Protein AF-A0A3R9P2W8-F1 (afdb_monomer_lite)

Secondary structure (DSSP, 8-state):
-HHHHHHTT-SS---GGG--GGG-TTS-HHHHHHHHTTHHHHTT--------TTSSHHHHHHHHHHHHHHTT--SSHHHHHHHGGGS--S--SSB-SSSSTTSBPPHHHHHHHHHHHHHHTT--TT--HHHHHHHHHHHHHHTT--HHHHHHHHT-SS-HHHHHHHHHHHHHHHHHHHHHHHHHHHH--

Radius of gyration: 21.52 Å; chains: 1; bounding box: 42×39×72 Å

Sequence (189 aa):
MEKRLKWATFPVYTTLDDFSLKKQPSLTQQQFNQLVDFAWLDQLYNFILLGPTGAGKITLAIGLGIKAIYEGYDVQNQVIKRLGEDYYDQNFIFAKMERQFGYPIVIKNVRDCMKRLLAIANLSDELTPHSLRHTHTSLLAEVSVSLEQIMDRLGHTDDQITKNVYLHVTEDIKKEASQKFSELMRSLD

Organism: NCBI:txid284579

Foldseek 3Di:
DVLLLVQVVLVDDAACVNQDVVLPVPADPVNLVVLLVCVCVVVVHDDDDDDAPPSCSSNSVNNSVVSCVVVVPAPCVVVCVVCPVQACPSNHNAADRPPNHPHHDDPVVVLVVVLVVCVVVVHDNVDGPVNVLLVVLLVCLLVVPDLVRNCVVVVHPDDPVSVVSSVVSVVVVVVVVVVVVVVVVVVVD

pLDDT: mean 77.35, std 9.0, range [51.06, 92.25]

InterPro domains:
  IPR002104 Integrase, catalytic domain [PF00589] (85-171)
  IPR002104 Integrase, catalytic domain [PS51898] (1-179)
  IPR002611 IstB-like ATP-binding domain [PF01695] (2-83)
  IPR011010 DNA breaking-rejoining enzyme, catalytic core [SSF56349] (80-177)
  IPR013762 Integrase-like, catalytic domain superfamily [G3DSA:1.10.443.10] (28-186)
  IPR027417 P-loop containing nucleoside triphosphate hydrolase [SSF52540] (10-90)

Structure (mmCIF, N/CA/C/O backbone):
data_AF-A0A3R9P2W8-F1
#
_entry.id   AF-A0A3R9P2W8-F1
#
loop_
_atom_site.group_PDB
_atom_site.id
_atom_site.type_symbol
_atom_site.label_atom_id
_atom_site.label_alt_id
_atom_site.label_comp_id
_atom_site.label_asym_id
_atom_site.label_entity_id
_atom_site.label_seq_id
_atom_site.pdbx_PDB_ins_code
_atom_site.Cartn_x
_atom_site.Cartn_y
_atom_site.Cartn_z
_atom_site.occupancy
_atom_site.B_iso_or_equiv
_atom_site.auth_seq_id
_atom_site.auth_comp_id
_atom_site.auth_asym_id
_atom_site.auth_atom_id
_atom_site.pdbx_PDB_model_num
ATOM 1 N N . MET A 1 1 ? -2.753 11.088 18.494 1.00 57.78 1 MET A N 1
ATOM 2 C CA . MET A 1 1 ? -1.775 11.416 17.436 1.00 57.78 1 MET A CA 1
ATOM 3 C C . MET A 1 1 ? -0.567 10.478 17.466 1.00 57.78 1 MET A C 1
ATOM 5 O O . MET A 1 1 ? -0.527 9.599 16.619 1.00 57.78 1 MET A O 1
ATOM 9 N N . GLU A 1 2 ? 0.326 10.537 18.465 1.00 51.06 2 GLU A N 1
ATOM 10 C CA . GLU A 1 2 ? 1.491 9.620 18.588 1.00 51.06 2 GLU A CA 1
ATOM 11 C C . GLU A 1 2 ? 1.133 8.123 18.512 1.00 51.06 2 GLU A C 1
ATOM 13 O O . GLU A 1 2 ? 1.830 7.340 17.871 1.00 51.06 2 GLU A O 1
ATOM 18 N N . LYS A 1 3 ? -0.001 7.716 19.099 1.00 52.44 3 LYS A N 1
ATOM 19 C CA . LYS A 1 3 ? -0.499 6.330 19.015 1.00 52.44 3 LYS A CA 1
ATOM 20 C C . LYS A 1 3 ? -0.877 5.900 17.586 1.00 52.44 3 LYS A C 1
ATOM 22 O O . LYS A 1 3 ? -0.576 4.775 17.206 1.00 52.44 3 LYS A O 1
ATOM 27 N N . ARG A 1 4 ? -1.470 6.798 16.783 1.00 55.09 4 ARG A N 1
ATOM 28 C CA . ARG A 1 4 ? -1.863 6.529 15.382 1.00 55.09 4 ARG A CA 1
ATOM 29 C C . ARG A 1 4 ? -0.636 6.358 14.483 1.00 55.09 4 ARG A C 1
ATOM 31 O O . ARG A 1 4 ? -0.616 5.472 13.643 1.00 55.09 4 ARG A O 1
ATOM 38 N N . LEU A 1 5 ? 0.416 7.143 14.726 1.00 59.00 5 LEU A N 1
ATOM 39 C CA . LEU A 1 5 ? 1.715 6.996 14.059 1.00 59.00 5 LEU A CA 1
ATOM 40 C C . LEU A 1 5 ? 2.418 5.683 14.422 1.00 59.00 5 LEU A C 1
ATOM 42 O O . LEU A 1 5 ? 2.910 4.984 13.541 1.00 59.00 5 LEU A O 1
ATOM 46 N N . LYS A 1 6 ? 2.426 5.313 15.709 1.00 51.94 6 LYS A N 1
ATOM 47 C CA . LYS A 1 6 ? 3.036 4.061 16.183 1.00 51.94 6 LYS A CA 1
ATOM 48 C C . LYS A 1 6 ? 2.372 2.816 15.578 1.00 51.94 6 LYS A C 1
ATOM 50 O O . LYS A 1 6 ? 3.064 1.858 15.247 1.00 51.94 6 LYS A O 1
ATOM 55 N N . TRP A 1 7 ? 1.048 2.818 15.426 1.00 51.06 7 TRP A N 1
ATOM 56 C CA . TRP A 1 7 ? 0.283 1.684 14.882 1.00 51.06 7 TRP A CA 1
ATOM 57 C C . TRP A 1 7 ? 0.126 1.697 13.371 1.00 51.06 7 TRP A C 1
ATOM 59 O O . TRP A 1 7 ? -0.229 0.674 12.789 1.00 51.06 7 TRP A O 1
ATOM 69 N N . ALA A 1 8 ? 0.473 2.811 12.729 1.00 55.69 8 ALA A N 1
ATOM 70 C CA . ALA A 1 8 ? 0.619 2.832 11.291 1.00 55.69 8 ALA A CA 1
ATOM 71 C C . ALA A 1 8 ? 1.726 1.900 10.792 1.00 55.69 8 ALA A C 1
ATOM 73 O O . ALA A 1 8 ? 1.722 1.501 9.629 1.00 55.69 8 ALA A O 1
ATOM 74 N N . THR A 1 9 ? 2.652 1.516 11.683 1.00 57.19 9 THR A N 1
ATOM 75 C CA . THR A 1 9 ? 3.768 0.608 11.385 1.00 57.19 9 THR A CA 1
ATOM 76 C C . THR A 1 9 ? 4.520 1.029 10.128 1.00 57.19 9 THR A C 1
ATOM 78 O O . THR A 1 9 ? 5.018 0.188 9.382 1.00 57.19 9 THR A O 1
ATOM 81 N N . PHE A 1 10 ? 4.577 2.343 9.872 1.00 69.06 10 PHE A N 1
ATOM 82 C CA . PHE A 1 10 ? 5.383 2.855 8.783 1.00 69.06 10 PHE A CA 1
ATOM 83 C C . PHE A 1 10 ? 6.810 2.351 9.000 1.00 69.06 10 PHE A C 1
ATOM 85 O O . PHE A 1 10 ? 7.321 2.449 10.119 1.00 69.06 10 PHE A O 1
ATOM 92 N N . PRO A 1 11 ? 7.449 1.790 7.963 1.00 63.03 11 PRO A N 1
ATOM 93 C CA . PRO A 1 11 ? 8.771 1.191 8.112 1.00 63.03 11 PRO A CA 1
ATOM 94 C C . PRO A 1 11 ? 9.808 2.222 8.576 1.00 63.03 11 PRO A C 1
ATOM 96 O O . PRO A 1 11 ? 10.784 1.863 9.226 1.00 63.03 11 PRO A O 1
ATOM 99 N N . VAL A 1 12 ? 9.573 3.503 8.266 1.00 73.50 12 VAL A N 1
ATOM 100 C CA . VAL A 1 12 ? 10.362 4.657 8.701 1.00 73.50 12 VAL A CA 1
ATOM 101 C C . VAL A 1 12 ? 9.413 5.837 8.928 1.00 73.50 12 VAL A C 1
ATOM 103 O O . VAL A 1 12 ? 8.412 5.965 8.224 1.00 73.50 12 VAL A O 1
ATOM 106 N N . TYR A 1 13 ? 9.722 6.710 9.888 1.00 81.69 13 TYR A N 1
ATOM 107 C CA . TYR A 1 13 ? 9.036 7.996 10.026 1.00 81.69 13 TYR A CA 1
ATOM 108 C C . TYR A 1 13 ? 9.620 8.998 9.025 1.00 81.69 13 TYR A C 1
ATOM 110 O O . TYR A 1 13 ? 10.790 9.356 9.135 1.00 81.69 13 TYR A O 1
ATOM 118 N N . THR A 1 14 ? 8.823 9.427 8.046 1.00 84.06 14 THR A N 1
ATOM 119 C CA . THR A 1 14 ? 9.233 10.430 7.055 1.00 84.06 14 THR A CA 1
ATOM 120 C C . THR A 1 14 ? 8.039 11.258 6.597 1.00 84.06 14 THR A C 1
ATOM 122 O O . THR A 1 14 ? 6.972 10.711 6.315 1.00 84.06 14 THR A O 1
ATOM 125 N N . THR A 1 15 ? 8.185 12.580 6.582 1.00 90.44 15 THR A N 1
ATOM 126 C CA . THR A 1 15 ? 7.109 13.512 6.225 1.00 90.44 15 THR A CA 1
ATOM 127 C C . THR A 1 15 ? 7.209 13.922 4.757 1.00 90.44 15 THR A C 1
ATOM 129 O O . THR A 1 15 ? 8.137 13.556 4.036 1.00 90.44 15 THR A O 1
ATOM 132 N N . LEU A 1 16 ? 6.230 14.694 4.283 1.00 89.25 16 LEU A N 1
ATOM 133 C CA . LEU A 1 16 ? 6.270 15.256 2.932 1.00 89.25 16 LEU A CA 1
ATOM 134 C C . LEU A 1 16 ? 7.406 16.273 2.745 1.00 89.25 16 LEU A C 1
ATOM 136 O O . LEU A 1 16 ? 7.822 16.485 1.610 1.00 89.25 16 LEU A O 1
ATOM 140 N N . ASP A 1 17 ? 7.940 16.842 3.828 1.00 87.88 17 ASP A N 1
ATOM 141 C CA . ASP A 1 17 ? 9.090 17.757 3.782 1.00 87.88 17 ASP A CA 1
ATOM 142 C C . ASP A 1 17 ? 10.388 17.026 3.404 1.00 87.88 17 ASP A C 1
ATOM 144 O O . ASP A 1 17 ? 11.277 17.600 2.775 1.00 87.88 17 ASP A O 1
ATOM 148 N N . ASP A 1 18 ? 10.475 15.731 3.723 1.00 84.81 18 ASP A N 1
ATOM 149 C CA . ASP A 1 18 ? 11.599 14.872 3.340 1.00 84.81 18 ASP A CA 1
ATOM 150 C C . ASP A 1 18 ? 11.541 14.463 1.855 1.00 84.81 18 ASP A C 1
ATOM 152 O O . ASP A 1 18 ? 12.509 13.933 1.291 1.00 84.81 18 ASP A O 1
ATOM 156 N N . PHE A 1 19 ? 10.398 14.680 1.194 1.00 86.81 19 PHE A N 1
ATOM 157 C CA . PHE A 1 19 ? 10.211 14.331 -0.205 1.00 86.81 19 PHE A CA 1
ATOM 158 C C . PHE A 1 19 ? 10.748 15.430 -1.129 1.00 86.81 19 PHE A C 1
ATOM 160 O O . PHE A 1 19 ? 10.268 16.560 -1.166 1.00 86.81 19 PHE A O 1
ATOM 167 N N . SER A 1 20 ? 11.728 15.075 -1.961 1.00 84.25 20 SER A N 1
ATOM 168 C CA . SER A 1 20 ? 12.286 15.999 -2.948 1.00 84.25 20 SER A CA 1
ATOM 169 C C . SER A 1 20 ? 11.642 15.803 -4.318 1.00 84.25 20 SER A C 1
ATOM 171 O O . SER A 1 20 ? 11.974 14.856 -5.031 1.00 84.25 20 SER A O 1
ATOM 173 N N . LEU A 1 21 ? 10.806 16.758 -4.738 1.00 83.12 21 LEU A N 1
ATOM 174 C CA . LEU A 1 21 ? 10.219 16.789 -6.088 1.00 83.12 21 LEU A CA 1
ATOM 175 C C . LEU A 1 21 ? 11.272 16.772 -7.204 1.00 83.12 21 LEU A C 1
ATOM 177 O O . LEU A 1 21 ? 11.058 16.175 -8.253 1.00 83.12 21 LEU A O 1
ATOM 181 N N . LYS A 1 22 ? 12.462 17.334 -6.957 1.00 81.50 22 LYS A N 1
ATOM 182 C CA . LYS A 1 22 ? 13.584 17.300 -7.912 1.00 81.50 22 LYS A CA 1
ATOM 183 C C . LYS A 1 22 ? 14.050 15.875 -8.239 1.00 81.50 22 LYS A C 1
ATOM 185 O O . LYS A 1 22 ? 14.617 15.660 -9.304 1.00 81.50 22 LYS A O 1
ATOM 190 N N . LYS A 1 23 ? 13.825 14.909 -7.337 1.00 78.00 23 LYS A N 1
ATOM 191 C CA . LYS A 1 23 ? 14.169 13.489 -7.535 1.00 78.00 23 LYS A CA 1
ATOM 192 C C . LYS A 1 23 ? 13.095 12.711 -8.305 1.00 78.00 23 LYS A C 1
ATOM 194 O O . LYS A 1 23 ? 13.340 11.557 -8.650 1.00 78.00 23 LYS A O 1
ATOM 199 N N . GLN A 1 24 ? 11.934 13.314 -8.570 1.00 77.00 24 GLN A N 1
ATOM 200 C CA . GLN A 1 24 ? 10.837 12.698 -9.311 1.00 77.00 24 GLN A CA 1
ATOM 201 C C . GLN A 1 24 ? 10.368 13.624 -10.448 1.00 77.00 24 GLN A C 1
ATOM 203 O O . GLN A 1 24 ? 9.381 14.343 -10.296 1.00 77.00 24 GLN A O 1
ATOM 208 N N . PRO A 1 25 ? 11.050 13.613 -11.608 1.00 73.19 25 PRO A N 1
ATOM 209 C CA . PRO A 1 25 ? 10.732 14.513 -12.718 1.00 73.19 25 PRO A CA 1
ATOM 210 C C . PRO A 1 25 ? 9.354 14.249 -13.344 1.00 73.19 25 PRO A C 1
ATOM 212 O O . PRO A 1 25 ? 8.832 15.110 -14.045 1.00 73.19 25 PRO A O 1
ATOM 215 N N . SER A 1 26 ? 8.746 13.085 -13.090 1.00 77.62 26 SER A N 1
ATOM 216 C CA . SER A 1 26 ? 7.409 12.749 -13.590 1.00 77.62 26 SER A CA 1
ATOM 217 C C . SER A 1 26 ? 6.261 13.322 -12.750 1.00 77.62 26 SER A C 1
ATOM 219 O O . SER A 1 26 ? 5.107 13.104 -13.107 1.00 77.62 26 SER A O 1
ATOM 221 N N . LEU A 1 27 ? 6.548 13.990 -11.624 1.00 82.94 27 LEU A N 1
ATOM 222 C CA . LEU A 1 27 ? 5.542 14.577 -10.738 1.00 82.94 27 LEU A CA 1
ATOM 223 C C . LEU A 1 27 ? 5.689 16.100 -10.730 1.00 82.94 27 LEU A C 1
ATOM 225 O O . LEU A 1 27 ? 6.682 16.636 -10.241 1.00 82.94 27 LEU A O 1
ATOM 229 N N . THR A 1 28 ? 4.696 16.811 -11.264 1.00 86.88 28 THR A N 1
ATOM 230 C CA . THR A 1 28 ? 4.707 18.280 -11.247 1.00 86.88 28 THR A CA 1
ATOM 231 C C . THR A 1 28 ? 4.368 18.820 -9.856 1.00 86.88 28 THR A C 1
ATOM 233 O O . THR A 1 28 ? 3.697 18.156 -9.064 1.00 86.88 28 THR A O 1
ATOM 236 N N . GLN A 1 29 ? 4.765 20.063 -9.558 1.00 87.25 29 GLN A N 1
ATOM 237 C CA . GLN A 1 29 ? 4.381 20.735 -8.306 1.00 87.25 29 GLN A CA 1
ATOM 238 C C . GLN A 1 29 ? 2.854 20.802 -8.138 1.00 87.25 29 GLN A C 1
ATOM 240 O O . GLN A 1 29 ? 2.344 20.652 -7.033 1.00 87.25 29 GLN A O 1
ATOM 245 N N . GLN A 1 30 ? 2.118 20.997 -9.236 1.00 86.50 30 GLN A N 1
ATOM 246 C CA . GLN A 1 30 ? 0.658 21.054 -9.212 1.00 86.50 30 GLN A CA 1
ATOM 247 C C . GLN A 1 30 ? 0.044 19.698 -8.840 1.00 86.50 30 GLN A C 1
ATOM 249 O O . GLN A 1 30 ? -0.825 19.642 -7.975 1.00 86.50 30 GLN A O 1
ATOM 254 N N . GLN A 1 31 ? 0.522 18.609 -9.450 1.00 85.50 31 GLN A N 1
ATOM 255 C CA . GLN A 1 31 ? 0.084 17.251 -9.109 1.00 85.50 31 GLN A CA 1
ATOM 256 C C . GLN A 1 31 ? 0.449 16.889 -7.668 1.00 85.50 31 GLN A C 1
ATOM 258 O O . GLN A 1 31 ? -0.342 16.264 -6.970 1.00 85.50 31 GLN A O 1
ATOM 263 N N . PHE A 1 32 ? 1.627 17.307 -7.200 1.00 89.00 32 PHE A N 1
ATOM 264 C CA . PHE A 1 32 ? 2.023 17.120 -5.809 1.00 89.00 32 PHE A CA 1
ATOM 265 C C . PHE A 1 32 ? 1.076 17.840 -4.850 1.00 89.00 32 PHE A C 1
ATOM 267 O O . PHE A 1 32 ? 0.565 17.209 -3.934 1.00 89.00 32 PHE A O 1
ATOM 274 N N . ASN A 1 33 ? 0.769 19.116 -5.092 1.00 89.19 33 ASN A N 1
ATOM 275 C CA . ASN A 1 33 ? -0.167 19.862 -4.250 1.00 89.19 33 ASN A CA 1
ATOM 276 C C . ASN A 1 33 ? -1.554 19.196 -4.231 1.00 89.19 33 ASN A C 1
ATOM 278 O O . ASN A 1 33 ? -2.111 19.002 -3.161 1.00 89.19 33 ASN A O 1
ATOM 282 N N . GLN A 1 34 ? -2.058 18.721 -5.377 1.00 85.44 34 GLN A N 1
ATOM 283 C CA . GLN A 1 34 ? -3.321 17.969 -5.436 1.00 85.44 34 GLN A CA 1
ATOM 284 C C . GLN A 1 34 ? -3.304 16.670 -4.613 1.00 85.44 34 GLN A C 1
ATOM 286 O O . GLN A 1 34 ? -4.321 16.298 -4.027 1.00 85.44 34 GLN A O 1
ATOM 291 N N . LEU A 1 35 ? -2.167 15.966 -4.564 1.00 87.06 35 LEU A N 1
ATOM 292 C CA . LEU A 1 35 ? -2.007 14.784 -3.711 1.00 87.06 35 LEU A CA 1
ATOM 293 C C . LEU A 1 35 ? -2.028 15.163 -2.231 1.00 87.06 35 LEU A C 1
ATOM 295 O O . LEU A 1 35 ? -2.656 14.469 -1.430 1.00 87.06 35 LEU A O 1
ATOM 299 N N . VAL A 1 36 ? -1.342 16.253 -1.887 1.00 89.69 36 VAL A N 1
ATOM 300 C CA . VAL A 1 36 ? -1.243 16.775 -0.525 1.00 89.69 36 VAL A CA 1
ATOM 301 C C . VAL A 1 36 ? -2.596 17.286 -0.040 1.00 89.69 36 VAL A C 1
ATOM 303 O O . VAL A 1 36 ? -2.934 17.031 1.107 1.00 89.69 36 VAL A O 1
ATOM 306 N N . ASP A 1 37 ? -3.397 17.915 -0.893 1.00 89.00 37 ASP A N 1
ATOM 307 C CA . ASP A 1 37 ? -4.711 18.468 -0.540 1.00 89.00 37 ASP A CA 1
ATOM 308 C C . ASP A 1 37 ? -5.803 17.401 -0.361 1.00 89.00 37 ASP A C 1
ATOM 310 O O . ASP A 1 37 ? -6.935 17.737 -0.032 1.00 89.00 37 ASP A O 1
ATOM 314 N N . PHE A 1 38 ? -5.490 16.118 -0.580 1.00 85.81 38 PHE A N 1
ATOM 315 C CA . PHE A 1 38 ? -6.409 14.987 -0.399 1.00 85.81 38 PHE A CA 1
ATOM 316 C C . PHE A 1 38 ? -7.712 15.039 -1.212 1.00 85.81 38 PHE A C 1
ATOM 318 O O . PHE A 1 38 ? -8.601 14.222 -0.988 1.00 85.81 38 PHE A O 1
ATOM 325 N N . ALA A 1 39 ? -7.794 15.878 -2.249 1.00 81.62 39 ALA A N 1
ATOM 326 C CA . ALA A 1 39 ? -8.950 15.924 -3.151 1.00 81.62 39 ALA A CA 1
ATOM 327 C C . ALA A 1 39 ? -9.291 14.545 -3.756 1.00 81.62 39 ALA A C 1
ATOM 329 O O . ALA A 1 39 ? -10.446 14.243 -4.038 1.00 81.62 39 ALA A O 1
ATOM 330 N N . TRP A 1 40 ? -8.287 13.682 -3.928 1.00 81.25 40 TRP A N 1
ATOM 331 C CA . TRP A 1 40 ? -8.458 12.300 -4.376 1.00 81.25 40 TRP A CA 1
ATOM 332 C C . TRP A 1 40 ? -9.139 11.395 -3.334 1.00 81.25 40 TRP A C 1
ATOM 334 O O . TRP A 1 40 ? -9.863 10.485 -3.731 1.00 81.25 40 TRP A O 1
ATOM 344 N N . LEU A 1 41 ? -8.951 11.641 -2.028 1.00 74.94 41 LEU A N 1
ATOM 345 C CA . LEU A 1 41 ? -9.695 10.958 -0.962 1.00 74.94 41 LEU A CA 1
ATOM 346 C C . LEU A 1 41 ? -11.155 11.404 -0.974 1.00 74.94 41 LEU A C 1
ATOM 348 O O . LEU A 1 41 ? -12.045 10.557 -0.946 1.00 74.94 41 LEU A O 1
ATOM 352 N N . ASP A 1 42 ? -11.394 12.711 -1.089 1.00 72.31 42 ASP A N 1
ATOM 353 C CA . ASP A 1 42 ? -12.747 13.277 -1.111 1.00 72.31 42 ASP A CA 1
ATOM 354 C C . ASP A 1 42 ? -13.549 12.822 -2.336 1.00 72.31 42 ASP A C 1
ATOM 356 O O . ASP A 1 42 ? -14.757 12.600 -2.262 1.00 72.31 42 ASP A O 1
ATOM 360 N N . GLN A 1 43 ? -12.870 12.653 -3.472 1.00 72.56 43 GLN A N 1
ATOM 361 C CA . GLN A 1 43 ? -13.477 12.232 -4.734 1.00 72.56 43 GLN A CA 1
ATOM 362 C C . GLN A 1 43 ? -13.406 10.712 -4.974 1.00 72.56 43 GLN A C 1
ATOM 364 O O . GLN A 1 43 ? -13.828 10.244 -6.030 1.00 72.56 43 GLN A O 1
ATOM 369 N N . LEU A 1 44 ? -12.916 9.936 -3.996 1.00 70.81 44 LEU A N 1
ATOM 370 C CA . LEU A 1 44 ? -12.851 8.467 -4.024 1.00 70.81 44 LEU A CA 1
ATOM 371 C C . LEU A 1 44 ? -12.062 7.888 -5.213 1.00 70.81 44 LEU A C 1
ATOM 373 O O . LEU A 1 44 ? -12.386 6.816 -5.733 1.00 70.81 44 LEU A O 1
ATOM 377 N N . TYR A 1 45 ? -10.999 8.574 -5.631 1.00 72.31 45 TYR A N 1
ATOM 378 C CA . TYR A 1 45 ? -10.092 8.082 -6.662 1.00 72.31 45 TYR A CA 1
ATOM 379 C C . TYR A 1 45 ? -8.917 7.322 -6.048 1.00 72.31 45 TYR A C 1
ATOM 381 O O . TYR A 1 45 ? -8.268 7.779 -5.109 1.00 72.31 45 TYR A O 1
ATOM 389 N N . ASN A 1 46 ? -8.586 6.177 -6.642 1.00 71.81 46 ASN A N 1
ATOM 390 C CA . ASN A 1 46 ? -7.357 5.457 -6.330 1.00 71.81 46 ASN A CA 1
ATOM 391 C C . ASN A 1 46 ? -6.228 5.963 -7.231 1.00 71.81 46 ASN A C 1
ATOM 393 O O . ASN A 1 46 ? -6.431 6.159 -8.429 1.00 71.81 46 ASN A O 1
ATOM 397 N N . PHE A 1 47 ? -5.022 6.102 -6.686 1.00 69.69 47 PHE A N 1
ATOM 398 C CA . PHE A 1 47 ? -3.827 6.384 -7.477 1.00 69.69 47 PHE A CA 1
ATOM 399 C C . PHE A 1 47 ? -2.730 5.360 -7.201 1.00 69.69 47 PHE A C 1
ATOM 401 O O . PHE A 1 47 ? -2.660 4.741 -6.139 1.00 69.69 47 PHE A O 1
ATOM 408 N N . ILE A 1 48 ? -1.852 5.197 -8.187 1.00 74.94 48 ILE A N 1
ATOM 409 C CA . ILE A 1 48 ? -0.692 4.311 -8.124 1.00 74.94 48 ILE A CA 1
ATOM 410 C C . ILE A 1 48 ? 0.558 5.180 -8.237 1.00 74.94 48 ILE A C 1
ATOM 412 O O . ILE A 1 48 ? 0.708 5.949 -9.185 1.00 74.94 48 ILE A O 1
ATOM 416 N N . LEU A 1 49 ? 1.477 5.051 -7.278 1.00 73.56 49 LEU A N 1
ATOM 417 C CA . LEU A 1 49 ? 2.767 5.738 -7.327 1.00 73.56 49 LEU A CA 1
ATOM 418 C C . LEU A 1 49 ? 3.761 4.937 -8.177 1.00 73.56 49 LEU A C 1
ATOM 420 O O . LEU A 1 49 ? 4.253 3.886 -7.758 1.00 73.56 49 LEU A O 1
ATOM 424 N N . LEU A 1 50 ? 4.090 5.456 -9.360 1.00 71.94 50 LEU A N 1
ATOM 425 C CA . LEU A 1 50 ? 5.045 4.860 -10.302 1.00 71.94 50 LEU A CA 1
ATOM 426 C C . LEU A 1 50 ? 6.350 5.669 -10.369 1.00 71.94 50 LEU A C 1
ATOM 428 O O . LEU A 1 50 ? 6.374 6.870 -10.109 1.00 71.94 50 LEU A O 1
ATOM 432 N N . GLY A 1 51 ? 7.468 4.998 -10.666 1.00 69.88 51 GLY A N 1
ATOM 433 C CA . GLY A 1 51 ? 8.788 5.634 -10.770 1.00 69.88 51 GLY A CA 1
ATOM 434 C C . GLY A 1 51 ? 9.971 4.728 -10.394 1.00 69.88 51 GLY A C 1
ATOM 435 O O . GLY A 1 51 ? 9.769 3.661 -9.784 1.00 69.88 51 GLY A O 1
ATOM 436 N N . PRO A 1 52 ? 11.211 5.151 -10.702 1.00 63.31 52 PRO A N 1
ATOM 437 C CA . PRO A 1 52 ? 12.430 4.379 -10.446 1.00 63.31 52 PRO A CA 1
ATOM 438 C C . PRO A 1 52 ? 12.700 4.186 -8.944 1.00 63.31 52 PRO A C 1
ATOM 440 O O . PRO A 1 52 ? 12.171 4.916 -8.097 1.00 63.31 52 PRO A O 1
ATOM 443 N N . THR A 1 53 ? 13.451 3.145 -8.576 1.00 67.44 53 THR A N 1
ATOM 444 C CA . THR A 1 53 ? 13.872 2.906 -7.179 1.00 67.44 53 THR A CA 1
ATOM 445 C C . THR A 1 53 ? 14.683 4.107 -6.674 1.00 67.44 53 THR A C 1
ATOM 447 O O . THR A 1 53 ? 15.391 4.744 -7.445 1.00 67.44 53 THR A O 1
ATOM 450 N N . GLY A 1 54 ? 14.495 4.507 -5.413 1.00 70.06 54 GLY A N 1
ATOM 451 C CA . GLY A 1 54 ? 15.124 5.718 -4.861 1.00 70.06 54 GLY A CA 1
ATOM 452 C C . GLY A 1 54 ? 14.445 7.056 -5.207 1.00 70.06 54 GLY A C 1
ATOM 453 O O . GLY A 1 54 ? 14.755 8.059 -4.571 1.00 70.06 54 GLY A O 1
ATOM 454 N N . ALA A 1 55 ? 13.447 7.092 -6.103 1.00 78.31 55 ALA A N 1
ATOM 455 C CA . ALA A 1 55 ? 12.692 8.316 -6.441 1.00 78.31 55 ALA A CA 1
ATOM 456 C C . ALA A 1 55 ? 11.732 8.815 -5.334 1.00 78.31 55 ALA A C 1
ATOM 458 O O . ALA A 1 55 ? 10.872 9.651 -5.582 1.00 78.31 55 ALA A O 1
ATOM 459 N N . GLY A 1 56 ? 11.816 8.261 -4.120 1.00 81.38 56 GLY A N 1
ATOM 460 C CA . GLY A 1 56 ? 11.021 8.718 -2.977 1.00 81.38 56 GLY A CA 1
ATOM 461 C C . GLY A 1 56 ? 9.554 8.274 -2.963 1.00 81.38 56 GLY A C 1
ATOM 462 O O . GLY A 1 56 ? 8.769 8.851 -2.231 1.00 81.38 56 GLY A O 1
ATOM 463 N N . LYS A 1 57 ? 9.143 7.248 -3.721 1.00 84.94 57 LYS A N 1
ATOM 464 C CA . LYS A 1 57 ? 7.739 6.769 -3.718 1.00 84.94 57 LYS A CA 1
ATOM 465 C C . LYS A 1 57 ? 7.257 6.296 -2.346 1.00 84.94 57 LYS A C 1
ATOM 467 O O . LYS A 1 57 ? 6.137 6.595 -1.956 1.00 84.94 57 LYS A O 1
ATOM 472 N N . ILE A 1 58 ? 8.103 5.546 -1.635 1.00 80.31 58 ILE A N 1
ATOM 473 C CA . ILE A 1 58 ? 7.808 5.078 -0.275 1.00 80.31 58 ILE A CA 1
ATOM 474 C C . ILE A 1 58 ? 7.714 6.288 0.657 1.00 80.31 58 ILE A C 1
ATOM 476 O O . ILE A 1 58 ? 6.733 6.417 1.374 1.00 80.31 58 ILE A O 1
ATOM 480 N N . THR A 1 59 ? 8.675 7.212 0.568 1.00 85.69 59 THR A N 1
ATOM 481 C CA . THR A 1 59 ? 8.667 8.492 1.290 1.00 85.69 59 THR A CA 1
ATOM 482 C C . THR A 1 59 ? 7.382 9.280 1.051 1.00 85.69 59 THR A C 1
ATOM 484 O O . THR A 1 59 ? 6.746 9.706 2.003 1.00 85.69 59 THR A O 1
ATOM 487 N N . LEU A 1 60 ? 6.950 9.407 -0.205 1.00 86.56 60 LEU A N 1
ATOM 488 C CA . LEU A 1 60 ? 5.721 10.095 -0.584 1.00 86.56 60 LEU A CA 1
ATOM 489 C C . LEU A 1 60 ? 4.481 9.390 -0.020 1.00 86.56 60 LEU A C 1
ATOM 491 O O . LEU A 1 60 ? 3.623 10.046 0.557 1.00 86.56 60 LEU A O 1
ATOM 495 N N . ALA A 1 61 ? 4.393 8.062 -0.140 1.00 85.69 61 ALA A N 1
ATOM 496 C CA . ALA A 1 61 ? 3.273 7.285 0.393 1.00 85.69 61 ALA A CA 1
ATOM 497 C C . ALA A 1 61 ? 3.168 7.393 1.922 1.00 85.69 61 ALA A C 1
ATOM 499 O O . ALA A 1 61 ? 2.082 7.616 2.455 1.00 85.69 61 ALA A O 1
ATOM 500 N N . ILE A 1 62 ? 4.300 7.261 2.620 1.00 82.88 62 ILE A N 1
ATOM 501 C CA . ILE A 1 62 ? 4.372 7.404 4.075 1.00 82.88 62 ILE A CA 1
ATOM 502 C C . ILE A 1 62 ? 4.030 8.841 4.470 1.00 82.88 62 ILE A C 1
ATOM 504 O O . ILE A 1 62 ? 3.170 9.033 5.319 1.00 82.88 62 ILE A O 1
ATOM 508 N N . GLY A 1 63 ? 4.621 9.842 3.817 1.00 88.69 63 GLY A N 1
ATOM 509 C CA . GLY A 1 63 ? 4.365 11.255 4.088 1.00 88.69 63 GLY A CA 1
ATOM 510 C C . GLY A 1 63 ? 2.896 11.637 3.898 1.00 88.69 63 GLY A C 1
ATOM 511 O O . GLY A 1 63 ? 2.330 12.312 4.756 1.00 88.69 63 GLY A O 1
ATOM 512 N N . LEU A 1 64 ? 2.251 11.151 2.830 1.00 88.81 64 LEU A N 1
ATOM 513 C CA . LEU A 1 64 ? 0.812 11.325 2.604 1.00 88.81 64 LEU A CA 1
ATOM 514 C C . LEU A 1 64 ? -0.012 10.643 3.703 1.00 88.81 64 LEU A C 1
ATOM 516 O O . LEU A 1 64 ? -0.923 11.261 4.244 1.00 88.81 64 LEU A O 1
ATOM 520 N N . GLY A 1 65 ? 0.322 9.404 4.075 1.00 85.31 65 GLY A N 1
ATOM 521 C CA . GLY A 1 65 ? -0.365 8.683 5.150 1.00 85.31 65 GLY A CA 1
ATOM 522 C C . GLY A 1 65 ? -0.207 9.356 6.516 1.00 85.31 65 GLY A C 1
ATOM 523 O O . GLY A 1 65 ? -1.168 9.466 7.274 1.00 85.31 65 GLY A O 1
ATOM 524 N N . ILE A 1 66 ? 0.987 9.868 6.815 1.00 85.88 66 ILE A N 1
ATOM 525 C CA . ILE A 1 66 ? 1.265 10.645 8.020 1.00 85.88 66 ILE A CA 1
ATOM 526 C C . ILE A 1 66 ? 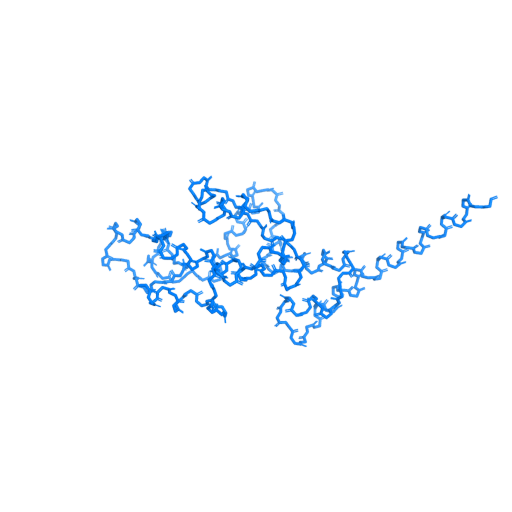0.447 11.937 8.006 1.00 85.88 66 ILE A C 1
ATOM 528 O O . ILE A 1 66 ? -0.295 12.179 8.957 1.00 85.88 66 ILE A O 1
ATOM 532 N N . LYS A 1 67 ? 0.507 12.738 6.933 1.00 88.38 67 LYS A N 1
ATOM 533 C CA . LYS A 1 67 ? -0.284 13.974 6.823 1.00 88.38 67 LYS A CA 1
ATOM 534 C C . LYS A 1 67 ? -1.784 13.695 6.950 1.00 88.38 67 LYS A C 1
ATOM 536 O O . LYS A 1 67 ? -2.461 14.426 7.662 1.00 88.38 67 LYS A O 1
ATOM 541 N N . ALA A 1 68 ? -2.285 12.612 6.357 1.00 84.50 68 ALA A N 1
ATOM 542 C CA . ALA A 1 68 ? -3.687 12.214 6.463 1.00 84.50 68 ALA A CA 1
ATOM 543 C C . ALA A 1 68 ? -4.082 11.961 7.930 1.00 84.50 68 ALA A C 1
ATOM 545 O O . ALA A 1 68 ? -5.090 12.484 8.404 1.00 84.50 68 ALA A O 1
ATOM 546 N N . ILE A 1 69 ? -3.235 11.250 8.687 1.00 78.69 69 ILE A N 1
ATOM 547 C CA . ILE A 1 69 ? -3.415 11.052 10.135 1.00 78.69 69 ILE A CA 1
ATOM 548 C C . ILE A 1 69 ? -3.412 12.394 10.887 1.00 78.69 69 ILE A C 1
ATOM 550 O O . ILE A 1 69 ? -4.198 12.561 11.826 1.00 78.69 69 ILE A O 1
ATOM 554 N N . TYR A 1 70 ? -2.536 13.331 10.503 1.00 81.75 70 TYR A N 1
ATOM 555 C CA . TYR A 1 70 ? -2.455 14.666 11.106 1.00 81.75 70 TYR A CA 1
ATOM 556 C C . TYR A 1 70 ? -3.692 15.526 10.825 1.00 81.75 70 TYR A C 1
ATOM 558 O O . TYR A 1 70 ? -4.167 16.204 11.733 1.00 81.75 70 TYR A O 1
ATOM 566 N N . GLU A 1 71 ? -4.255 15.444 9.621 1.00 80.12 71 GLU A N 1
ATOM 567 C CA . GLU A 1 71 ? -5.471 16.168 9.223 1.00 80.12 71 GLU A CA 1
ATOM 568 C C . GLU A 1 71 ? -6.766 15.481 9.670 1.00 80.12 71 GLU A C 1
ATOM 570 O O . GLU A 1 71 ? -7.865 15.968 9.418 1.00 80.12 71 GLU A O 1
ATOM 575 N N . GLY A 1 72 ? -6.652 14.370 10.400 1.00 71.94 72 GLY A N 1
ATOM 576 C CA . GLY A 1 72 ? -7.800 13.681 10.973 1.00 71.94 72 GLY A CA 1
ATOM 577 C C . GLY A 1 72 ? -8.584 12.844 9.966 1.00 71.94 72 GLY A C 1
ATOM 578 O O . GLY A 1 72 ? -9.661 12.356 10.329 1.00 71.94 72 GLY A O 1
ATOM 579 N N . TYR A 1 73 ? -8.038 12.629 8.760 1.00 71.56 73 TYR A N 1
ATOM 580 C CA . TYR A 1 73 ? -8.533 11.603 7.853 1.00 71.56 73 TYR A CA 1
ATOM 581 C C . TYR A 1 73 ? -8.424 10.261 8.554 1.00 71.56 73 TYR A C 1
ATOM 583 O O . TYR A 1 73 ? -7.362 9.809 8.986 1.00 71.56 73 TYR A O 1
ATOM 591 N N . ASP A 1 74 ? -9.582 9.649 8.696 1.00 62.22 74 ASP A N 1
ATOM 592 C CA . ASP A 1 74 ? -9.745 8.383 9.358 1.00 62.22 74 ASP A CA 1
ATOM 593 C C . ASP A 1 74 ? -10.933 7.703 8.693 1.00 62.22 74 ASP A C 1
ATOM 595 O O . ASP A 1 74 ? -12.047 8.230 8.693 1.00 62.22 74 ASP A O 1
ATOM 599 N N . VAL A 1 75 ? -10.695 6.523 8.129 1.00 57.41 75 VAL A N 1
ATOM 600 C CA . VAL A 1 75 ? -11.750 5.679 7.551 1.00 57.41 75 VAL A CA 1
ATOM 601 C C . VAL A 1 75 ? -12.756 5.256 8.641 1.00 57.41 75 VAL A C 1
ATOM 603 O O . VAL A 1 75 ? -13.879 4.859 8.347 1.00 57.41 75 VAL A O 1
ATOM 606 N N . GLN A 1 76 ? -12.375 5.372 9.916 1.00 59.16 76 GLN A N 1
ATOM 607 C CA . GLN A 1 76 ? -13.047 4.790 11.072 1.00 59.16 76 GLN A CA 1
ATOM 608 C C . GLN A 1 76 ? -13.815 5.821 11.910 1.00 59.16 76 GLN A C 1
ATOM 610 O O . GLN A 1 76 ? -14.760 5.446 12.596 1.00 59.16 76 GLN A O 1
ATOM 615 N N . ASN A 1 77 ? -13.498 7.119 11.836 1.00 60.69 77 ASN A N 1
ATOM 616 C CA . ASN A 1 77 ? -14.007 8.143 12.765 1.00 60.69 77 ASN A CA 1
ATOM 617 C C . ASN A 1 77 ? -15.544 8.243 12.829 1.00 60.69 77 ASN A C 1
ATOM 619 O O . ASN A 1 77 ? -16.100 8.471 13.902 1.00 60.69 77 ASN A O 1
ATOM 623 N N . GLN A 1 78 ? -16.261 8.092 11.708 1.00 60.31 78 GLN A N 1
ATOM 624 C CA . GLN A 1 78 ? -17.734 8.109 11.727 1.00 60.31 78 GLN A CA 1
ATOM 625 C C . GLN A 1 78 ? -18.316 6.857 12.398 1.00 60.31 78 GLN A C 1
ATOM 627 O O . GLN A 1 78 ? -19.312 6.939 13.116 1.00 60.31 78 GLN A O 1
ATOM 632 N N . VAL A 1 79 ? -17.668 5.708 12.202 1.00 63.44 79 VAL A N 1
ATOM 633 C CA . VAL A 1 79 ? -18.049 4.424 12.803 1.00 63.44 79 VAL A CA 1
ATOM 634 C C . VAL A 1 79 ? -17.717 4.415 14.298 1.00 63.44 79 VAL A C 1
ATOM 636 O O . VAL A 1 79 ? -18.567 4.039 15.100 1.00 63.44 79 VAL A O 1
ATOM 639 N N . ILE A 1 80 ? -16.545 4.931 14.681 1.00 68.88 80 ILE A N 1
ATOM 640 C CA . ILE A 1 80 ? -16.119 5.137 16.072 1.00 68.88 80 ILE A CA 1
ATOM 641 C C . ILE A 1 80 ? -17.098 6.063 16.797 1.00 68.88 80 ILE A C 1
ATOM 643 O O . ILE A 1 80 ? -17.591 5.715 17.862 1.00 68.88 80 ILE A O 1
ATOM 647 N N . LYS A 1 81 ? -17.454 7.216 16.208 1.00 71.94 81 LYS A N 1
ATOM 648 C CA . LYS A 1 81 ? -18.432 8.149 16.801 1.00 71.94 81 LYS A CA 1
ATOM 649 C C . LYS A 1 81 ? -19.811 7.519 16.994 1.00 71.94 81 LYS A C 1
ATOM 651 O O . LYS A 1 81 ? -20.481 7.827 17.972 1.00 71.94 81 LYS A O 1
ATOM 656 N N . ARG A 1 82 ? -20.245 6.669 16.058 1.00 74.25 82 ARG A N 1
ATOM 657 C CA . ARG A 1 82 ? -21.539 5.978 16.129 1.00 74.25 82 ARG A CA 1
ATOM 658 C C . ARG A 1 82 ? -21.564 4.885 17.199 1.00 74.25 82 ARG A C 1
ATOM 660 O O . ARG A 1 82 ? -22.608 4.686 17.808 1.00 74.25 82 ARG A O 1
ATOM 667 N N . LEU A 1 83 ? -20.467 4.151 17.363 1.00 78.56 83 LEU A N 1
ATOM 668 C CA . LEU A 1 83 ? -20.408 2.964 18.221 1.00 78.56 83 LEU A CA 1
ATOM 669 C C . LEU A 1 83 ? -19.851 3.254 19.619 1.00 78.56 83 LEU A C 1
ATOM 671 O O . LEU A 1 83 ? -20.133 2.500 20.541 1.00 78.56 83 LEU A O 1
ATOM 675 N N . GLY A 1 84 ? -19.099 4.341 19.800 1.00 81.44 84 GLY A N 1
ATOM 676 C CA . GLY A 1 84 ? -18.548 4.726 21.097 1.00 81.44 84 GLY A CA 1
ATOM 677 C C . GLY A 1 84 ? -17.751 3.587 21.733 1.00 81.44 84 GLY A C 1
ATOM 678 O O . GLY A 1 84 ? -16.780 3.106 21.153 1.00 81.44 84 GLY A O 1
ATOM 679 N N . GLU A 1 85 ? -18.184 3.148 22.915 1.00 84.44 85 GLU A N 1
ATOM 680 C CA . GLU A 1 85 ? -17.544 2.074 23.687 1.00 84.44 85 GLU A CA 1
ATOM 681 C C . GLU A 1 85 ? -17.664 0.684 23.036 1.00 84.44 85 GLU A C 1
ATOM 683 O O . GLU A 1 85 ? -16.838 -0.187 23.307 1.00 84.44 85 GLU A O 1
ATOM 688 N N . ASP A 1 86 ? -18.624 0.480 22.126 1.00 83.69 86 ASP A N 1
ATOM 689 C CA . ASP A 1 86 ? -18.790 -0.785 21.394 1.00 83.69 86 ASP A CA 1
ATOM 690 C C . ASP A 1 86 ? -17.747 -0.966 20.275 1.00 83.69 86 ASP A C 1
ATOM 692 O O . ASP A 1 86 ? -17.645 -2.034 19.659 1.00 83.69 86 ASP A O 1
ATOM 696 N N . TYR A 1 87 ? -16.964 0.078 19.984 1.00 80.69 87 TYR A N 1
ATOM 697 C CA . TYR A 1 87 ? -15.852 0.025 19.048 1.00 80.69 87 TYR A CA 1
ATOM 698 C C . TYR A 1 87 ? -14.548 -0.304 19.779 1.00 80.69 87 TYR A C 1
ATOM 700 O O . TYR A 1 87 ? -14.109 0.424 20.669 1.00 80.69 87 TYR A O 1
ATOM 708 N N . TYR A 1 88 ? -13.865 -1.369 19.357 1.00 83.94 88 TYR A N 1
ATOM 709 C CA . TYR A 1 88 ? -12.560 -1.732 19.903 1.00 83.94 88 TYR A CA 1
ATOM 710 C C . TYR A 1 88 ? -11.459 -0.805 19.373 1.00 83.94 88 TYR A C 1
ATOM 712 O O . TYR A 1 88 ? -10.732 -1.134 18.436 1.00 83.94 88 TYR A O 1
ATOM 720 N N . ASP A 1 89 ? -11.334 0.379 19.971 1.00 75.62 89 ASP A N 1
ATOM 721 C CA . ASP A 1 89 ? -10.363 1.381 19.537 1.00 75.62 89 ASP A CA 1
ATOM 722 C C . ASP A 1 89 ? -8.945 1.065 20.035 1.00 75.62 89 ASP A C 1
ATOM 724 O O . ASP A 1 89 ? -8.453 1.589 21.036 1.00 75.62 89 ASP A O 1
ATOM 728 N N . GLN A 1 90 ? -8.265 0.191 19.298 1.00 72.94 90 GLN A N 1
ATOM 729 C CA . GLN A 1 90 ? -6.810 0.056 19.348 1.00 72.94 90 GLN A CA 1
ATOM 730 C C . GLN A 1 90 ? -6.165 0.702 18.113 1.00 72.94 90 GLN A C 1
ATOM 732 O O . GLN A 1 90 ? -5.166 0.182 17.625 1.00 72.94 90 GLN A O 1
ATOM 737 N N . ASN A 1 91 ? -6.729 1.824 17.614 1.00 64.00 91 ASN A N 1
ATOM 738 C CA . ASN A 1 91 ? -6.294 2.635 16.456 1.00 64.00 91 ASN A CA 1
ATOM 739 C C . ASN A 1 91 ? -5.554 1.848 15.338 1.00 64.00 91 ASN A C 1
ATOM 741 O O . ASN A 1 91 ? -4.523 2.299 14.829 1.00 64.00 91 ASN A O 1
ATOM 745 N N . PHE A 1 92 ? -6.034 0.662 14.952 1.00 64.00 92 PHE A N 1
ATOM 746 C CA . PHE A 1 92 ? -5.497 -0.054 13.790 1.00 64.00 92 PHE A CA 1
ATOM 747 C C . PHE A 1 92 ? -5.767 0.771 12.525 1.00 64.00 92 PHE A C 1
ATOM 749 O O . PHE A 1 92 ? -6.856 1.313 12.412 1.00 64.00 92 PHE A O 1
ATOM 756 N N . ILE A 1 93 ? -4.861 0.826 11.536 1.00 65.62 93 ILE A N 1
ATOM 757 C CA . ILE A 1 93 ? -5.172 1.483 10.240 1.00 65.62 93 ILE A CA 1
ATOM 758 C C . ILE A 1 93 ? -6.344 0.776 9.549 1.00 65.62 93 ILE A C 1
ATOM 760 O O . ILE A 1 93 ? -7.289 1.403 9.074 1.00 65.62 93 ILE A O 1
ATOM 764 N N . PHE A 1 94 ? -6.276 -0.552 9.504 1.00 71.44 94 PHE A N 1
ATOM 765 C CA . PHE A 1 94 ? -7.276 -1.404 8.880 1.00 71.44 94 PHE A CA 1
ATOM 766 C C . PHE A 1 94 ? -8.013 -2.169 9.972 1.00 71.44 94 PHE A C 1
ATOM 768 O O . PHE A 1 94 ? -7.612 -3.276 10.343 1.00 71.44 94 PHE A O 1
ATOM 775 N N . ALA A 1 95 ? -9.075 -1.569 10.502 1.00 76.94 95 ALA A N 1
ATOM 776 C CA . ALA A 1 95 ? -9.984 -2.232 11.423 1.00 76.94 95 ALA A CA 1
ATOM 777 C C . ALA A 1 95 ? -11.246 -2.735 10.710 1.00 76.94 95 ALA A C 1
ATOM 779 O O . ALA A 1 95 ? -11.635 -2.260 9.643 1.00 76.94 95 ALA A O 1
ATOM 780 N N . LYS A 1 96 ? -11.896 -3.731 11.304 1.00 77.88 96 LYS A N 1
ATOM 781 C CA . LYS A 1 96 ? -13.174 -4.256 10.836 1.00 77.88 96 LYS A CA 1
ATOM 782 C C . LYS A 1 96 ? -14.266 -3.211 11.061 1.00 77.88 96 LYS A C 1
ATOM 784 O O . LYS A 1 96 ? -14.391 -2.676 12.159 1.00 77.88 96 LYS A O 1
ATOM 789 N N . MET A 1 97 ? -15.078 -2.983 10.029 1.00 77.38 97 MET A N 1
ATOM 790 C CA . MET A 1 97 ? -16.142 -1.964 10.001 1.00 77.38 97 MET A CA 1
ATOM 791 C C . MET A 1 97 ? -17.554 -2.554 9.891 1.00 77.38 97 MET A C 1
ATOM 793 O O . MET A 1 97 ? -18.501 -1.826 9.628 1.00 77.38 97 MET A O 1
ATOM 797 N N . GLU A 1 98 ? -17.709 -3.870 10.052 1.00 75.06 98 GLU A N 1
ATOM 798 C CA . GLU A 1 98 ? -19.004 -4.558 9.876 1.00 75.06 98 GLU A CA 1
ATOM 799 C C . GLU A 1 98 ? -19.341 -5.514 11.028 1.00 75.06 98 GLU A C 1
ATOM 801 O O . GLU A 1 98 ? -20.497 -5.652 11.421 1.00 75.06 98 GLU A O 1
ATOM 806 N N . ARG A 1 99 ? -18.333 -6.213 11.564 1.00 77.44 99 ARG A N 1
ATOM 807 C CA . ARG A 1 99 ? -18.439 -7.144 12.697 1.00 77.44 99 ARG A CA 1
ATOM 808 C C . ARG A 1 99 ? -17.170 -7.050 13.524 1.00 77.44 99 ARG A C 1
ATOM 810 O O . ARG A 1 99 ? -16.097 -6.941 12.935 1.00 77.44 99 ARG A O 1
ATOM 817 N N . GLN A 1 100 ? -17.281 -7.169 14.850 1.00 82.50 100 GLN A N 1
ATOM 818 C CA . GLN A 1 100 ? -16.148 -6.958 15.765 1.00 82.50 100 GLN A CA 1
ATOM 819 C C . GLN A 1 100 ? -15.470 -5.617 15.456 1.00 82.50 100 GLN A C 1
ATOM 821 O O . GLN A 1 100 ? -14.302 -5.571 15.068 1.00 82.50 100 GLN A O 1
ATOM 826 N N . PHE A 1 101 ? -16.256 -4.542 15.518 1.00 83.25 101 PHE A N 1
ATOM 827 C CA . PHE A 1 101 ? -15.813 -3.212 15.129 1.00 83.25 101 PHE A CA 1
ATOM 828 C C . PHE A 1 101 ? -14.538 -2.820 15.877 1.00 83.25 101 PHE A C 1
ATOM 830 O O . PHE A 1 101 ? -14.431 -3.052 17.079 1.00 83.25 101 PHE A O 1
ATOM 837 N N . GLY A 1 102 ? -13.553 -2.289 15.155 1.00 77.69 102 GLY A N 1
ATOM 838 C CA . GLY A 1 102 ? -12.272 -1.891 15.742 1.00 77.69 102 GLY A CA 1
ATOM 839 C C . GLY A 1 102 ? -11.212 -2.990 15.840 1.00 77.69 102 GLY A C 1
ATOM 840 O O . GLY A 1 102 ? -10.043 -2.684 16.018 1.00 77.69 102 GLY A O 1
ATOM 841 N N . TYR A 1 103 ? -11.540 -4.268 15.630 1.00 83.31 103 TYR A N 1
ATOM 842 C CA . TYR A 1 103 ? -10.520 -5.329 15.554 1.00 83.31 103 TYR A CA 1
ATOM 843 C C . TYR A 1 103 ? -9.737 -5.279 14.235 1.00 83.31 103 TYR A C 1
ATOM 845 O O . TYR A 1 103 ? -10.301 -4.865 13.224 1.00 83.31 103 TYR A O 1
ATOM 853 N N . PRO A 1 104 ? -8.478 -5.755 14.176 1.00 80.19 104 PRO A N 1
ATOM 854 C CA . PRO A 1 104 ? -7.689 -5.685 12.953 1.00 80.19 104 PRO A CA 1
ATOM 855 C C . PRO A 1 104 ? -8.295 -6.563 11.854 1.00 80.19 104 PRO A C 1
ATOM 857 O O . PRO A 1 104 ? -8.820 -7.658 12.100 1.00 80.19 104 PRO A O 1
ATOM 860 N N . ILE A 1 105 ? -8.200 -6.090 10.613 1.00 75.94 105 ILE A N 1
ATOM 861 C CA . ILE A 1 105 ? -8.516 -6.900 9.442 1.00 75.94 105 ILE A CA 1
ATOM 862 C C . ILE A 1 105 ? -7.489 -8.036 9.356 1.00 75.94 105 ILE A C 1
ATOM 864 O O . ILE A 1 105 ? -6.280 -7.821 9.337 1.00 75.94 105 ILE A O 1
ATOM 868 N N . VAL A 1 106 ? -7.977 -9.272 9.295 1.00 77.62 106 VAL A N 1
ATOM 869 C CA . VAL A 1 106 ? -7.137 -10.451 9.051 1.00 77.62 106 VAL A CA 1
ATOM 870 C C . VAL A 1 106 ? -6.777 -10.527 7.570 1.00 77.62 106 VAL A C 1
ATOM 872 O O . VAL A 1 106 ? -7.615 -10.238 6.723 1.00 77.62 106 VAL A O 1
ATOM 875 N N . ILE A 1 107 ? -5.569 -10.999 7.240 1.00 73.00 107 ILE A N 1
ATOM 876 C CA . ILE A 1 107 ? -5.077 -11.142 5.85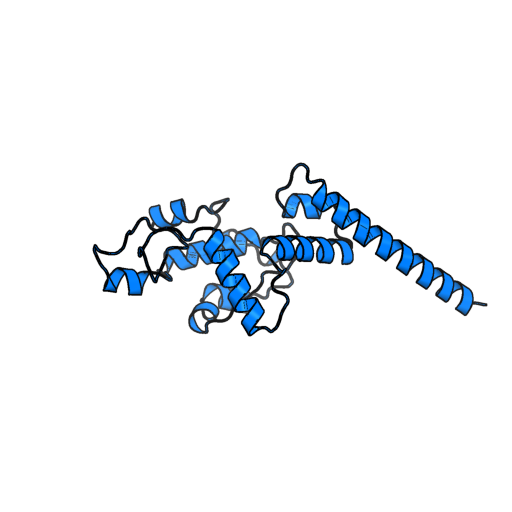0 1.00 73.00 107 ILE A CA 1
ATOM 877 C C . ILE A 1 107 ? -6.087 -11.876 4.952 1.00 73.00 107 ILE A C 1
ATOM 879 O O . ILE A 1 107 ? -6.251 -11.539 3.780 1.00 73.00 107 ILE A O 1
ATOM 883 N N . LYS A 1 108 ? -6.815 -12.849 5.514 1.00 76.38 108 LYS A N 1
ATOM 884 C CA . LYS A 1 108 ? -7.897 -13.557 4.820 1.00 76.38 108 LYS A CA 1
ATOM 885 C C . LYS A 1 108 ? -8.935 -12.599 4.219 1.00 76.38 108 LYS A C 1
ATOM 887 O O . LYS A 1 108 ? -9.305 -12.773 3.068 1.00 76.38 108 LYS A O 1
ATOM 892 N N . ASN A 1 109 ? -9.326 -11.549 4.936 1.00 75.69 109 ASN A N 1
ATOM 893 C CA . ASN A 1 109 ? -10.300 -10.573 4.452 1.00 75.69 109 ASN A CA 1
ATOM 894 C C . ASN A 1 109 ? -9.777 -9.779 3.247 1.00 75.69 109 ASN A C 1
ATOM 896 O O . ASN A 1 109 ? -10.566 -9.413 2.384 1.00 75.69 109 ASN A O 1
ATOM 900 N N . VAL A 1 110 ? -8.464 -9.530 3.157 1.00 78.44 110 VAL A N 1
ATOM 901 C CA . VAL A 1 110 ? -7.859 -8.891 1.974 1.00 78.44 110 VAL A CA 1
ATOM 902 C C . VAL A 1 110 ? -7.996 -9.808 0.759 1.00 78.44 110 VAL A C 1
ATOM 904 O O . VAL A 1 110 ? -8.387 -9.358 -0.316 1.00 78.44 110 VAL A O 1
ATOM 907 N N . ARG A 1 111 ? -7.745 -11.111 0.936 1.00 80.94 111 ARG A N 1
ATOM 908 C CA . ARG A 1 111 ? -7.947 -12.119 -0.115 1.00 80.94 111 ARG A CA 1
ATOM 909 C C . ARG A 1 111 ? -9.418 -12.227 -0.521 1.00 80.94 111 ARG A C 1
ATOM 911 O O . ARG A 1 111 ? -9.708 -12.263 -1.710 1.00 80.94 111 ARG A O 1
ATOM 918 N N . ASP A 1 112 ? -10.331 -12.253 0.444 1.00 84.25 112 ASP A N 1
ATOM 919 C CA . ASP A 1 112 ? -11.770 -12.358 0.187 1.00 84.25 112 ASP A CA 1
ATOM 920 C C . ASP A 1 112 ? -12.308 -11.096 -0.512 1.00 84.25 112 ASP A C 1
ATOM 922 O O . ASP A 1 112 ? -13.112 -11.189 -1.440 1.00 84.25 112 ASP A O 1
ATOM 926 N N . CYS A 1 113 ? -11.808 -9.916 -0.131 1.00 83.56 113 CYS A N 1
ATOM 927 C CA . CYS A 1 113 ? -12.080 -8.658 -0.823 1.00 83.56 113 CYS A CA 1
ATOM 928 C C . CYS A 1 113 ? -11.589 -8.706 -2.275 1.00 83.56 113 CYS A C 1
ATOM 930 O O . CYS A 1 113 ? -12.365 -8.443 -3.191 1.00 83.56 113 CYS A O 1
ATOM 932 N N . MET A 1 114 ? -10.338 -9.126 -2.503 1.00 87.38 114 MET A N 1
ATOM 933 C CA . MET A 1 114 ? -9.791 -9.269 -3.852 1.00 87.38 114 MET A CA 1
ATOM 934 C C . MET A 1 114 ? -10.628 -10.232 -4.698 1.00 87.38 114 MET A C 1
ATOM 936 O O . MET A 1 114 ? -10.993 -9.875 -5.810 1.00 87.38 114 MET A O 1
ATOM 940 N N . LYS A 1 115 ? -11.030 -11.392 -4.162 1.00 88.25 115 LYS A N 1
ATOM 941 C CA . LYS A 1 115 ? -11.929 -12.325 -4.865 1.00 88.25 115 LYS A CA 1
ATOM 942 C C . LYS A 1 115 ? -13.241 -11.672 -5.299 1.00 88.25 115 LYS A C 1
ATOM 944 O O . LYS A 1 115 ? -13.677 -11.866 -6.429 1.00 88.25 115 LYS A O 1
ATOM 949 N N . ARG A 1 116 ? -13.862 -10.870 -4.426 1.00 87.94 116 ARG A N 1
ATOM 950 C CA . ARG A 1 116 ? -15.084 -10.127 -4.774 1.00 87.94 116 ARG A CA 1
ATOM 951 C C . ARG A 1 116 ? -14.840 -9.110 -5.887 1.00 87.94 116 ARG A C 1
ATOM 953 O O . ARG A 1 116 ? -15.656 -9.014 -6.796 1.00 87.94 116 ARG A O 1
ATOM 960 N N . LEU A 1 117 ? -13.738 -8.363 -5.822 1.00 87.12 117 LEU A N 1
ATOM 961 C CA . LEU A 1 117 ? -13.385 -7.375 -6.845 1.00 87.12 117 LEU A CA 1
ATOM 962 C C . LEU A 1 117 ? -13.085 -8.031 -8.196 1.00 87.12 117 LEU A C 1
ATOM 964 O O . LEU A 1 117 ? -13.531 -7.524 -9.219 1.00 87.12 117 LEU A O 1
ATOM 968 N N . LEU A 1 118 ? -12.395 -9.174 -8.199 1.00 89.62 118 LEU A N 1
ATOM 969 C CA . LEU A 1 118 ? -12.126 -9.961 -9.405 1.00 89.62 118 LEU A CA 1
ATOM 970 C C . LEU A 1 118 ? -13.424 -10.428 -10.065 1.00 89.62 118 LEU A C 1
ATOM 972 O O . LEU A 1 118 ? -13.572 -10.275 -11.272 1.00 89.62 118 LEU A O 1
ATOM 976 N N . ALA A 1 119 ? -14.394 -10.898 -9.275 1.00 91.25 119 ALA A N 1
ATOM 977 C CA . ALA A 1 119 ? -15.707 -11.276 -9.791 1.00 91.25 119 ALA A CA 1
ATOM 978 C C . ALA A 1 119 ? -16.448 -10.088 -10.433 1.00 91.25 119 ALA A C 1
ATOM 980 O O . ALA A 1 119 ? -17.022 -10.233 -11.507 1.00 91.25 119 ALA A O 1
ATOM 981 N N . ILE A 1 120 ? -16.402 -8.901 -9.814 1.00 91.44 120 ILE A N 1
ATOM 982 C CA . ILE A 1 120 ? -17.006 -7.674 -10.371 1.00 91.44 120 ILE A CA 1
ATOM 983 C C . ILE A 1 120 ? -16.304 -7.252 -11.667 1.00 91.44 120 ILE A C 1
ATOM 985 O O . ILE A 1 120 ? -16.959 -6.846 -12.623 1.00 91.44 120 ILE A O 1
ATOM 989 N N . ALA A 1 121 ? -14.976 -7.357 -11.704 1.00 88.50 121 ALA A N 1
ATOM 990 C CA . ALA A 1 121 ? -14.158 -7.018 -12.863 1.00 88.50 121 ALA A CA 1
ATOM 991 C C . ALA A 1 121 ? -14.161 -8.103 -13.957 1.00 88.50 121 ALA A C 1
ATOM 993 O O . ALA A 1 121 ? -13.529 -7.911 -14.993 1.00 88.50 121 ALA A O 1
ATOM 994 N N . ASN A 1 122 ? -14.852 -9.227 -13.734 1.00 92.25 122 ASN A N 1
ATOM 995 C CA . ASN A 1 122 ? -14.863 -10.396 -14.610 1.00 92.25 122 ASN A CA 1
ATOM 996 C C . ASN A 1 122 ? -13.448 -10.942 -14.912 1.00 92.25 122 ASN A C 1
ATOM 998 O O . ASN A 1 122 ? -13.109 -11.258 -16.052 1.00 92.25 122 ASN A O 1
ATOM 1002 N N . LEU A 1 123 ? -12.609 -11.015 -13.874 1.00 89.19 123 LEU A N 1
ATOM 1003 C CA . LEU A 1 123 ? -11.235 -11.524 -13.906 1.00 89.19 123 LEU A CA 1
ATOM 1004 C C . LEU A 1 123 ? -11.119 -12.867 -13.168 1.00 89.19 123 LEU A C 1
ATOM 1006 O O . LEU A 1 123 ? -11.945 -13.190 -12.316 1.00 89.19 123 LEU A O 1
ATOM 1010 N N . SER A 1 124 ? -10.062 -13.630 -13.474 1.00 87.56 124 SER A N 1
ATOM 1011 C CA . SER A 1 124 ? -9.786 -14.938 -12.855 1.00 87.56 124 SER A CA 1
ATOM 1012 C C . SER A 1 124 ? -9.669 -14.848 -11.330 1.00 87.56 124 SER A C 1
ATOM 1014 O O . SER A 1 124 ? -8.975 -13.976 -10.804 1.00 87.56 124 SER A O 1
ATOM 1016 N N . ASP A 1 125 ? -10.301 -15.787 -10.624 1.00 86.06 125 ASP A N 1
ATOM 1017 C CA . ASP A 1 125 ? -10.267 -15.916 -9.165 1.00 86.06 125 ASP A CA 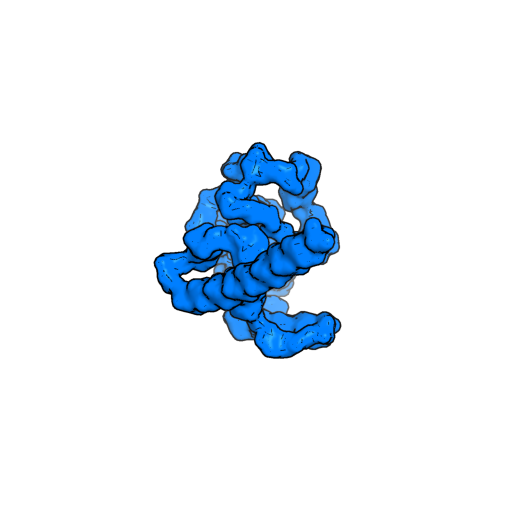1
ATOM 1018 C C . ASP A 1 125 ? -8.992 -16.599 -8.634 1.00 86.06 125 ASP A C 1
ATOM 1020 O O . ASP A 1 125 ? -8.760 -16.626 -7.419 1.00 86.06 125 ASP A O 1
ATOM 1024 N N . GLU A 1 126 ? -8.134 -17.083 -9.536 1.00 85.88 126 GLU A N 1
ATOM 1025 C CA . GLU A 1 126 ? -6.773 -17.541 -9.239 1.00 85.88 126 GLU A CA 1
ATOM 1026 C C . GLU A 1 126 ? -5.827 -16.374 -8.916 1.00 85.88 126 GLU A C 1
ATOM 1028 O O . GLU A 1 126 ? -4.760 -16.568 -8.322 1.00 85.88 126 GLU A O 1
ATOM 1033 N N . LEU A 1 127 ? -6.205 -15.140 -9.275 1.00 85.31 127 LEU A N 1
ATOM 1034 C CA . LEU A 1 127 ? -5.436 -13.954 -8.925 1.00 85.31 127 LEU A CA 1
ATOM 1035 C C . LEU A 1 127 ? -5.490 -13.719 -7.411 1.00 85.31 127 LEU A C 1
ATOM 1037 O O . LEU A 1 127 ? -6.541 -13.579 -6.787 1.00 85.31 127 LEU A O 1
ATOM 1041 N N . THR A 1 128 ? -4.311 -13.637 -6.805 1.00 83.50 128 THR A N 1
ATOM 1042 C CA . THR A 1 128 ? -4.134 -13.384 -5.373 1.00 83.50 128 THR A CA 1
ATOM 1043 C C . THR A 1 128 ? -3.294 -12.129 -5.152 1.00 83.50 128 THR A C 1
ATOM 1045 O O . THR A 1 128 ? -2.602 -11.681 -6.070 1.00 83.50 128 THR A O 1
ATOM 1048 N N . PRO A 1 129 ? -3.246 -11.586 -3.919 1.00 79.31 129 PRO A N 1
ATOM 1049 C CA . PRO A 1 129 ? -2.324 -10.493 -3.614 1.00 79.31 129 PRO A CA 1
ATOM 1050 C C . PRO A 1 129 ? -0.861 -10.847 -3.928 1.00 79.31 129 PRO A C 1
ATOM 1052 O O . PRO A 1 129 ? -0.072 -9.980 -4.293 1.00 79.31 129 PRO A O 1
ATOM 1055 N N . HIS A 1 130 ? -0.498 -12.133 -3.842 1.00 79.75 130 HIS A N 1
ATOM 1056 C CA . HIS A 1 130 ? 0.826 -12.609 -4.232 1.00 79.75 130 HIS A CA 1
ATOM 1057 C C . HIS A 1 130 ? 1.021 -12.609 -5.758 1.00 79.75 130 HIS A C 1
ATOM 1059 O O . HIS A 1 130 ? 2.083 -12.220 -6.235 1.00 79.75 130 HIS A O 1
ATOM 1065 N N . SER A 1 131 ? -0.014 -12.933 -6.539 1.00 79.06 131 SER A N 1
ATOM 1066 C CA . SER A 1 131 ? 0.011 -12.838 -8.009 1.00 79.06 131 SER A CA 1
ATOM 1067 C C . SER A 1 131 ? 0.275 -11.405 -8.490 1.00 79.06 131 SER A C 1
ATOM 1069 O O . SER A 1 131 ? 1.007 -11.204 -9.457 1.00 79.06 131 SER A O 1
ATOM 1071 N N . LEU A 1 132 ? -0.248 -10.393 -7.783 1.00 78.88 132 LEU A N 1
ATOM 1072 C CA . LEU A 1 132 ? 0.056 -8.983 -8.070 1.00 78.88 132 LEU A CA 1
ATOM 1073 C C . LEU A 1 132 ? 1.538 -8.665 -7.847 1.00 78.88 132 LEU A C 1
ATOM 1075 O O . LEU A 1 132 ? 2.147 -7.957 -8.646 1.00 78.88 132 LEU A O 1
ATOM 1079 N N . ARG A 1 133 ? 2.138 -9.230 -6.791 1.00 75.19 133 ARG A N 1
ATOM 1080 C CA . ARG A 1 133 ? 3.577 -9.106 -6.528 1.00 75.19 133 ARG A CA 1
ATOM 1081 C C . ARG A 1 133 ? 4.402 -9.728 -7.656 1.00 75.19 133 ARG A C 1
ATOM 1083 O O . ARG A 1 133 ? 5.360 -9.104 -8.094 1.00 75.19 133 ARG A O 1
ATOM 1090 N N . HIS A 1 134 ? 4.009 -10.900 -8.158 1.00 75.75 134 HIS A N 1
ATOM 1091 C CA . HIS A 1 134 ? 4.665 -11.518 -9.316 1.00 75.75 134 HIS A CA 1
ATOM 1092 C C . HIS A 1 134 ? 4.514 -10.693 -10.587 1.00 75.75 134 HIS A C 1
ATOM 1094 O O . HIS A 1 134 ? 5.502 -10.475 -11.273 1.00 75.75 134 HIS A O 1
ATOM 1100 N N . THR A 1 135 ? 3.314 -10.181 -10.859 1.00 75.94 135 THR A N 1
ATOM 1101 C CA . THR A 1 135 ? 3.060 -9.318 -12.021 1.00 75.94 135 THR A CA 1
ATOM 1102 C C . THR A 1 135 ? 3.958 -8.082 -11.980 1.00 75.94 135 THR A C 1
ATOM 1104 O O . THR A 1 135 ? 4.595 -7.742 -12.970 1.00 75.94 135 THR A O 1
ATOM 1107 N N . HIS A 1 136 ? 4.082 -7.448 -10.811 1.00 76.44 136 HIS A N 1
ATOM 1108 C CA . HIS A 1 136 ? 4.992 -6.320 -10.606 1.00 76.44 136 HIS A CA 1
ATOM 1109 C C . HIS A 1 136 ? 6.459 -6.692 -10.880 1.00 76.44 136 HIS A C 1
ATOM 1111 O O . HIS A 1 136 ? 7.169 -5.932 -11.534 1.00 76.44 136 HIS A O 1
ATOM 1117 N N . THR A 1 137 ? 6.913 -7.866 -10.433 1.00 77.25 137 THR A N 1
ATOM 1118 C CA . THR A 1 137 ? 8.261 -8.383 -10.729 1.00 77.25 137 THR A CA 1
ATOM 1119 C C . THR A 1 137 ? 8.470 -8.637 -12.223 1.00 77.25 137 THR A C 1
ATOM 1121 O O . THR A 1 137 ? 9.484 -8.199 -12.763 1.00 77.25 137 THR A O 1
ATOM 1124 N N . SER A 1 138 ? 7.527 -9.306 -12.894 1.00 73.88 138 SER A N 1
ATOM 1125 C CA . SER A 1 138 ? 7.616 -9.606 -14.328 1.00 73.88 138 SER A CA 1
ATOM 1126 C C . SER A 1 138 ? 7.665 -8.332 -15.163 1.00 73.88 138 SER A C 1
ATOM 1128 O O . SER A 1 138 ? 8.558 -8.192 -15.989 1.00 73.88 138 SER A O 1
ATOM 1130 N N . LEU A 1 139 ? 6.797 -7.356 -14.875 1.00 77.12 139 LEU A N 1
ATOM 1131 C CA . LEU A 1 139 ? 6.794 -6.064 -15.567 1.00 77.12 139 LEU A CA 1
ATOM 1132 C C . LEU A 1 139 ? 8.125 -5.319 -15.402 1.00 77.12 139 LEU A C 1
ATOM 1134 O O . LEU A 1 139 ? 8.612 -4.715 -16.352 1.00 77.12 139 LEU A O 1
ATOM 1138 N N . LEU A 1 140 ? 8.738 -5.363 -14.213 1.00 78.94 140 LEU A N 1
ATOM 1139 C CA . LEU A 1 140 ? 10.062 -4.768 -13.999 1.00 78.94 140 LEU A CA 1
ATOM 1140 C C . LEU A 1 140 ? 11.159 -5.488 -14.794 1.00 78.94 140 LEU A C 1
ATOM 1142 O O . LEU A 1 140 ? 12.051 -4.827 -15.324 1.00 78.94 140 LEU A O 1
ATOM 1146 N N . ALA A 1 141 ? 11.091 -6.816 -14.889 1.00 78.31 141 ALA A N 1
ATOM 1147 C CA . ALA A 1 141 ? 12.026 -7.596 -15.693 1.00 78.31 141 ALA A CA 1
ATOM 1148 C C . ALA A 1 141 ? 11.849 -7.324 -17.199 1.00 78.31 141 ALA A C 1
ATOM 1150 O O . ALA A 1 141 ? 12.845 -7.185 -17.905 1.00 78.31 141 ALA A O 1
ATOM 1151 N N . GLU A 1 142 ? 10.610 -7.159 -17.676 1.00 74.56 142 GLU A N 1
ATOM 1152 C CA . GLU A 1 142 ? 10.294 -6.791 -19.066 1.00 74.56 142 GLU A CA 1
ATOM 1153 C C . GLU A 1 142 ? 10.909 -5.450 -19.461 1.00 74.56 142 GLU A C 1
ATOM 1155 O O . GLU A 1 142 ? 11.545 -5.330 -20.507 1.00 74.56 142 GLU A O 1
ATOM 1160 N N . VAL A 1 143 ? 10.818 -4.447 -18.582 1.00 79.12 143 VAL A N 1
ATOM 1161 C CA . VAL A 1 143 ? 11.486 -3.155 -18.799 1.00 79.12 143 VAL A CA 1
ATOM 1162 C C . VAL A 1 143 ? 12.981 -3.179 -18.442 1.00 79.12 143 VAL A C 1
ATOM 1164 O O . VAL A 1 143 ? 13.593 -2.127 -18.260 1.00 79.12 143 VAL A O 1
ATOM 1167 N N . SER A 1 144 ? 13.582 -4.373 -18.366 1.00 79.00 144 SER A N 1
ATOM 1168 C CA . SER A 1 144 ? 15.022 -4.609 -18.200 1.00 79.00 144 SER A CA 1
ATOM 1169 C C . SER A 1 144 ? 15.637 -3.996 -16.931 1.00 79.00 144 SER A C 1
ATOM 1171 O O . SER A 1 144 ? 16.821 -3.658 -16.905 1.00 79.00 144 SER A O 1
ATOM 1173 N N . VAL A 1 145 ? 14.854 -3.853 -15.855 1.00 80.12 145 VAL A N 1
ATOM 1174 C CA . VAL A 1 145 ? 15.375 -3.459 -14.533 1.00 80.12 145 VAL A CA 1
ATOM 1175 C C . VAL A 1 145 ? 16.215 -4.605 -13.972 1.00 80.12 145 VAL A C 1
ATOM 1177 O O . VAL A 1 145 ? 15.818 -5.764 -14.070 1.00 80.12 145 VAL A O 1
ATOM 1180 N N . SER A 1 146 ? 17.371 -4.306 -13.371 1.00 82.38 146 SER A N 1
ATOM 1181 C CA . SER A 1 146 ? 18.275 -5.361 -12.904 1.00 82.38 146 SER A CA 1
ATOM 1182 C C . SER A 1 146 ? 17.669 -6.174 -11.755 1.00 82.38 146 SER A C 1
ATOM 1184 O O . SER A 1 146 ? 16.939 -5.652 -10.909 1.00 82.38 146 SER A O 1
ATOM 1186 N N . LEU A 1 147 ? 18.018 -7.462 -11.684 1.00 82.31 147 LEU A N 1
ATOM 1187 C CA . LEU A 1 147 ? 17.569 -8.360 -10.616 1.00 82.31 147 LEU A CA 1
ATOM 1188 C C . LEU A 1 147 ? 17.873 -7.807 -9.211 1.00 82.31 147 LEU A C 1
ATOM 1190 O O . LEU A 1 147 ? 17.025 -7.891 -8.329 1.00 82.31 147 LEU A O 1
ATOM 1194 N N . GLU A 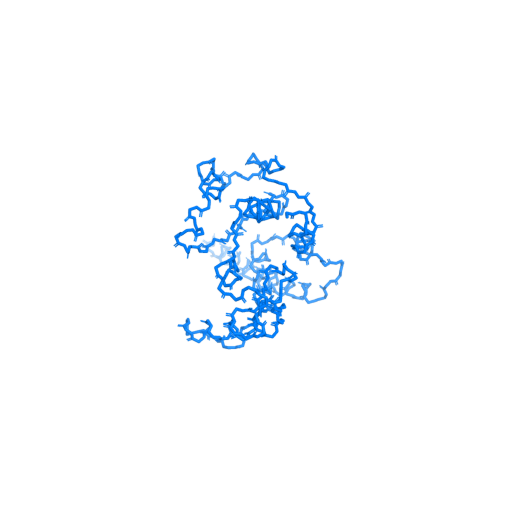1 148 ? 19.044 -7.198 -9.013 1.00 80.44 148 GLU A N 1
ATOM 1195 C CA . GLU A 1 148 ? 19.430 -6.565 -7.745 1.00 80.44 148 GLU A CA 1
ATOM 1196 C C . GLU A 1 148 ? 18.457 -5.442 -7.349 1.00 80.44 148 GLU A C 1
ATOM 1198 O O . GLU A 1 148 ? 17.956 -5.417 -6.227 1.00 80.44 148 GLU A O 1
ATOM 1203 N N . GLN A 1 149 ? 18.106 -4.562 -8.295 1.00 78.69 149 GLN A N 1
ATOM 1204 C CA . GLN A 1 149 ? 17.156 -3.467 -8.068 1.00 78.69 149 GLN A CA 1
ATOM 1205 C C . GLN A 1 149 ? 15.736 -3.970 -7.795 1.00 78.69 149 GLN A C 1
ATOM 1207 O O . GLN A 1 149 ? 14.987 -3.350 -7.034 1.00 78.69 149 GLN A O 1
ATOM 1212 N N . ILE A 1 150 ? 15.347 -5.079 -8.427 1.00 81.44 150 ILE A N 1
ATOM 1213 C CA . ILE A 1 150 ? 14.063 -5.739 -8.185 1.00 81.44 150 ILE A CA 1
ATOM 1214 C C . ILE A 1 150 ? 14.042 -6.338 -6.773 1.00 81.44 150 ILE A C 1
ATOM 1216 O O . ILE A 1 150 ? 13.084 -6.113 -6.035 1.00 81.44 150 ILE A O 1
ATOM 1220 N N . MET A 1 151 ? 15.094 -7.056 -6.373 1.00 80.31 151 MET A N 1
ATOM 1221 C CA . MET A 1 151 ? 15.200 -7.685 -5.052 1.00 80.31 151 MET A CA 1
ATOM 1222 C C . MET A 1 151 ? 15.224 -6.657 -3.913 1.00 80.31 151 MET A C 1
ATOM 1224 O O . MET A 1 151 ? 14.472 -6.815 -2.949 1.00 80.31 151 MET A O 1
ATOM 1228 N N . ASP A 1 152 ? 15.987 -5.570 -4.064 1.00 77.50 152 ASP A N 1
ATOM 1229 C CA . ASP A 1 152 ? 16.004 -4.440 -3.123 1.00 77.50 152 ASP A CA 1
ATOM 1230 C C . ASP A 1 152 ? 14.601 -3.835 -2.957 1.00 77.50 152 ASP A C 1
ATOM 1232 O O . ASP A 1 152 ? 14.083 -3.686 -1.850 1.00 77.50 152 ASP A O 1
ATOM 1236 N N . ARG A 1 153 ? 13.897 -3.609 -4.074 1.00 75.81 153 ARG A N 1
ATOM 1237 C CA . ARG A 1 153 ? 12.529 -3.072 -4.069 1.00 75.81 153 ARG A CA 1
ATOM 1238 C C . ARG A 1 153 ? 11.503 -4.002 -3.418 1.00 75.81 153 ARG A C 1
ATOM 1240 O O . ARG A 1 153 ? 10.485 -3.528 -2.914 1.00 75.81 153 ARG A O 1
ATOM 1247 N N . LEU A 1 154 ? 11.738 -5.309 -3.460 1.00 75.94 154 LEU A N 1
ATOM 1248 C CA . LEU A 1 154 ? 10.907 -6.321 -2.814 1.00 75.94 154 LEU A CA 1
ATOM 1249 C C . LEU A 1 154 ? 11.316 -6.571 -1.351 1.00 75.94 154 LEU A C 1
ATOM 1251 O O . LEU A 1 154 ? 10.607 -7.297 -0.655 1.00 75.94 154 LEU A O 1
ATOM 1255 N N . GLY A 1 155 ? 12.409 -5.972 -0.870 1.00 73.31 155 GLY A N 1
ATOM 1256 C CA . GLY A 1 155 ? 12.928 -6.184 0.482 1.00 73.31 155 GLY A CA 1
ATOM 1257 C C . GLY A 1 155 ? 13.427 -7.612 0.712 1.00 73.31 155 GLY A C 1
ATOM 1258 O O . GLY A 1 155 ? 13.296 -8.137 1.815 1.00 73.31 155 GLY A O 1
ATOM 1259 N N . HIS A 1 156 ? 13.922 -8.274 -0.336 1.00 77.25 156 HIS A N 1
ATOM 1260 C CA . HIS A 1 156 ? 14.363 -9.664 -0.285 1.00 77.25 156 HIS A CA 1
ATOM 1261 C C . HIS A 1 156 ? 15.889 -9.749 -0.349 1.00 77.25 156 HIS A C 1
ATOM 1263 O O . HIS A 1 156 ? 16.488 -9.390 -1.358 1.00 77.25 156 HIS A O 1
ATOM 1269 N N . THR A 1 157 ? 16.513 -10.272 0.707 1.00 56.88 157 THR A N 1
ATOM 1270 C CA . THR A 1 157 ? 17.965 -10.520 0.741 1.00 56.88 157 THR A CA 1
ATOM 1271 C C . THR A 1 157 ? 18.353 -11.740 -0.101 1.00 56.88 157 THR A C 1
ATOM 1273 O O . THR A 1 157 ? 19.424 -11.760 -0.697 1.00 56.88 157 THR A O 1
ATOM 1276 N N . ASP A 1 158 ? 17.467 -12.738 -0.191 1.00 58.75 158 ASP A N 1
ATOM 1277 C CA . ASP A 1 158 ? 17.591 -13.881 -1.096 1.00 58.75 158 ASP A CA 1
ATOM 1278 C C . ASP A 1 158 ? 16.198 -14.449 -1.404 1.00 58.75 158 ASP A C 1
ATOM 1280 O O . ASP A 1 158 ? 15.489 -14.897 -0.504 1.00 58.75 158 ASP A O 1
ATOM 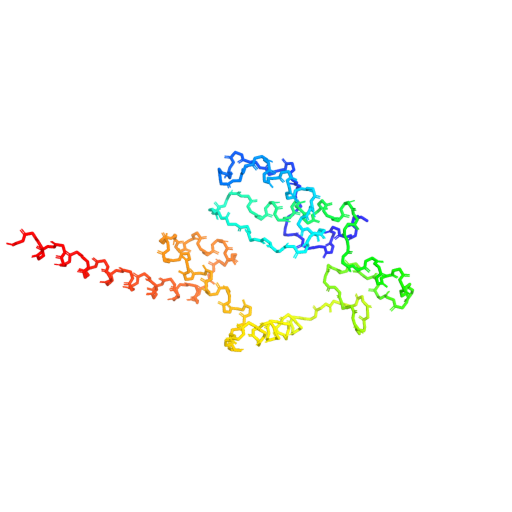1284 N N . ASP A 1 159 ? 15.771 -14.383 -2.666 1.00 71.75 159 ASP A N 1
ATOM 1285 C CA . ASP A 1 159 ? 14.479 -14.916 -3.100 1.00 71.75 159 ASP A CA 1
ATOM 1286 C C . ASP A 1 159 ? 14.623 -15.686 -4.414 1.00 71.75 159 ASP A C 1
ATOM 1288 O O . ASP A 1 159 ? 14.712 -15.118 -5.507 1.00 71.75 159 ASP A O 1
ATOM 1292 N N . GLN A 1 160 ? 14.610 -17.012 -4.283 1.00 74.44 160 GLN A N 1
ATOM 1293 C CA . GLN A 1 160 ? 14.672 -17.954 -5.393 1.00 74.44 160 GLN A CA 1
ATOM 1294 C C . GLN A 1 160 ? 13.501 -17.782 -6.372 1.00 74.44 160 GLN A C 1
ATOM 1296 O O . GLN A 1 160 ? 13.674 -17.979 -7.573 1.00 74.44 160 GLN A O 1
ATOM 1301 N N . ILE A 1 161 ? 12.318 -17.384 -5.895 1.00 70.88 161 ILE A N 1
ATOM 1302 C CA . ILE A 1 161 ? 11.137 -17.198 -6.743 1.00 70.88 161 ILE A CA 1
ATOM 1303 C C . ILE A 1 161 ? 11.313 -15.950 -7.610 1.00 70.88 161 ILE A C 1
ATOM 1305 O O . ILE A 1 161 ? 11.093 -16.013 -8.818 1.00 70.88 161 ILE A O 1
ATOM 1309 N N . THR A 1 162 ? 11.783 -14.842 -7.030 1.00 72.06 162 THR A N 1
ATOM 1310 C CA . THR A 1 162 ? 12.101 -13.617 -7.789 1.00 72.06 162 THR A CA 1
ATOM 1311 C C . THR A 1 162 ? 13.177 -13.877 -8.846 1.00 72.06 162 THR A C 1
ATOM 1313 O O . THR A 1 162 ? 13.024 -13.447 -9.989 1.00 72.06 162 THR A O 1
ATOM 1316 N N . LYS A 1 163 ? 14.223 -14.645 -8.505 1.00 78.56 163 LYS A N 1
ATOM 1317 C CA . LYS A 1 163 ? 15.258 -15.072 -9.462 1.00 78.56 163 LYS A CA 1
ATOM 1318 C C . LYS A 1 163 ? 14.675 -15.893 -10.612 1.00 78.56 163 LYS A C 1
ATOM 1320 O O . LYS A 1 163 ? 14.981 -15.612 -11.765 1.00 78.56 163 LYS A O 1
ATOM 1325 N N . ASN A 1 164 ? 13.818 -16.869 -10.315 1.00 78.50 164 ASN A N 1
ATOM 1326 C CA . ASN A 1 164 ? 13.205 -17.725 -11.332 1.00 78.50 164 ASN A CA 1
ATOM 1327 C C . ASN A 1 164 ? 12.294 -16.932 -12.285 1.00 78.50 164 ASN A C 1
ATOM 1329 O O . ASN A 1 164 ? 12.365 -17.131 -13.495 1.00 78.50 164 ASN A O 1
ATOM 1333 N N . VAL A 1 165 ? 11.482 -16.006 -11.758 1.00 73.50 165 VAL A N 1
ATOM 1334 C CA . VAL A 1 165 ? 10.638 -15.113 -12.575 1.00 73.50 165 VAL A CA 1
ATOM 1335 C C . VAL A 1 165 ? 11.502 -14.240 -13.486 1.00 73.50 165 VAL A C 1
ATOM 1337 O O . VAL A 1 165 ? 11.247 -14.162 -14.685 1.00 73.50 165 VAL A O 1
ATOM 1340 N N . TYR A 1 166 ? 12.557 -13.632 -12.941 1.00 75.00 166 TYR A N 1
ATOM 1341 C CA . TYR A 1 166 ? 13.480 -12.802 -13.713 1.00 75.00 166 TYR A CA 1
ATOM 1342 C C . TYR A 1 166 ? 14.190 -13.588 -14.824 1.00 75.00 166 TYR A C 1
ATOM 1344 O O . TYR A 1 166 ? 14.257 -13.125 -15.962 1.00 75.00 166 TYR A O 1
ATOM 1352 N N . LEU A 1 167 ? 14.702 -14.784 -14.513 1.00 77.44 167 LEU A N 1
ATOM 1353 C CA . LEU A 1 167 ? 15.354 -15.651 -15.497 1.00 77.44 167 LEU A CA 1
ATOM 1354 C C . LEU A 1 167 ? 14.400 -16.012 -16.635 1.00 77.44 167 LEU A C 1
ATOM 1356 O O . LEU A 1 167 ? 14.781 -15.915 -17.793 1.00 77.44 167 LEU A O 1
ATOM 1360 N N . HIS A 1 168 ? 13.154 -16.366 -16.324 1.00 78.12 168 HIS A N 1
ATOM 1361 C CA . HIS A 1 168 ? 12.181 -16.717 -17.354 1.00 78.12 168 HIS A CA 1
ATOM 1362 C C . HIS A 1 168 ? 11.900 -15.550 -18.311 1.00 78.12 168 HIS A C 1
ATOM 1364 O O . HIS A 1 168 ? 12.054 -15.702 -19.519 1.00 78.12 168 HIS A O 1
ATOM 1370 N N . VAL A 1 169 ? 11.590 -14.369 -17.764 1.00 76.38 169 VAL A N 1
ATOM 1371 C CA . VAL A 1 169 ? 11.299 -13.168 -18.565 1.00 76.38 169 VAL A CA 1
ATOM 1372 C C . VAL A 1 169 ? 12.510 -12.751 -19.406 1.00 76.38 169 VAL A C 1
ATOM 1374 O O . VAL A 1 169 ? 12.373 -12.406 -20.576 1.00 76.38 169 VAL A O 1
ATOM 1377 N N . THR A 1 170 ? 13.720 -12.815 -18.846 1.00 72.56 170 THR A N 1
ATOM 1378 C CA . THR A 1 170 ? 14.936 -12.443 -19.589 1.00 72.56 170 THR A CA 1
ATOM 1379 C C . THR A 1 170 ? 15.299 -13.424 -20.701 1.00 72.56 170 THR A C 1
ATOM 1381 O O . THR A 1 170 ? 15.811 -12.986 -21.732 1.00 72.56 170 THR A O 1
ATOM 1384 N N . GLU A 1 171 ? 15.025 -14.722 -20.550 1.00 78.75 171 GLU A N 1
ATOM 1385 C CA . GLU A 1 171 ? 15.208 -15.696 -21.634 1.00 78.75 171 GLU A CA 1
ATOM 1386 C C . GLU A 1 171 ? 14.229 -15.455 -22.794 1.00 78.75 171 GLU A C 1
ATOM 1388 O O . GLU A 1 171 ? 14.639 -15.503 -23.958 1.00 78.75 171 GLU A O 1
ATOM 1393 N N . ASP A 1 172 ? 12.974 -15.101 -22.503 1.00 77.12 172 ASP A N 1
ATOM 1394 C CA . ASP A 1 172 ? 11.989 -14.763 -23.537 1.00 77.12 172 ASP A CA 1
ATOM 1395 C C . ASP A 1 172 ? 12.385 -13.491 -24.306 1.00 77.12 172 ASP A C 1
ATOM 1397 O O . ASP A 1 172 ? 12.383 -13.492 -25.540 1.00 77.12 172 ASP A O 1
ATOM 1401 N N . ILE A 1 173 ? 12.850 -12.447 -23.603 1.00 74.31 173 ILE A N 1
ATOM 14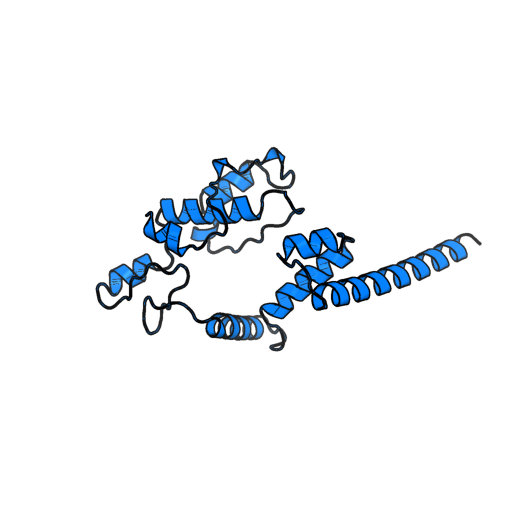02 C CA . ILE A 1 173 ? 13.373 -11.217 -24.226 1.00 74.31 173 ILE A CA 1
ATOM 1403 C C . ILE A 1 173 ? 14.582 -11.519 -25.120 1.00 74.31 173 ILE A C 1
ATOM 1405 O O . ILE A 1 173 ? 14.672 -11.005 -26.236 1.00 74.31 173 ILE A O 1
ATOM 1409 N N . LYS A 1 174 ? 15.525 -12.360 -24.667 1.00 75.06 174 LYS A N 1
ATOM 1410 C CA . LYS A 1 174 ? 16.695 -12.754 -25.477 1.00 75.06 174 LYS A CA 1
ATOM 1411 C C . LYS A 1 174 ? 16.278 -13.479 -26.752 1.00 75.06 174 LYS A C 1
ATOM 1413 O O . LYS A 1 174 ? 16.853 -13.234 -27.815 1.00 75.06 174 LYS A O 1
ATOM 1418 N N . LYS A 1 175 ? 15.290 -14.369 -26.654 1.00 81.69 175 LYS A N 1
ATOM 1419 C CA . LYS A 1 175 ? 14.762 -15.117 -27.795 1.00 81.69 175 LYS A CA 1
ATOM 1420 C C . LYS A 1 175 ? 14.089 -14.186 -28.803 1.00 81.69 175 LYS A C 1
ATOM 1422 O O . LYS A 1 175 ? 14.380 -14.279 -29.995 1.00 81.69 175 LYS A O 1
ATOM 1427 N N . GLU A 1 176 ? 13.265 -13.256 -28.327 1.00 80.62 176 GLU A N 1
ATOM 1428 C CA . GLU A 1 176 ? 12.621 -12.240 -29.163 1.00 80.62 176 GLU A CA 1
ATOM 1429 C C . GLU A 1 176 ? 13.655 -11.318 -29.833 1.00 80.62 176 GLU A C 1
ATOM 1431 O O . GLU A 1 176 ? 13.583 -11.066 -31.036 1.00 80.62 176 GLU A O 1
ATOM 1436 N N . ALA A 1 177 ? 14.670 -10.863 -29.091 1.00 74.31 177 ALA A N 1
ATOM 1437 C CA . ALA A 1 177 ? 15.748 -10.034 -29.628 1.00 74.31 177 ALA A CA 1
ATOM 1438 C C . ALA A 1 177 ? 16.555 -10.762 -30.717 1.00 74.31 177 ALA A C 1
ATOM 1440 O O . ALA A 1 177 ? 16.872 -10.172 -31.749 1.00 74.31 177 ALA A O 1
ATOM 1441 N N . SER A 1 178 ? 16.851 -12.052 -30.522 1.00 78.19 178 SER A N 1
ATOM 1442 C CA . SER A 1 178 ? 17.548 -12.878 -31.514 1.00 78.19 178 SER A CA 1
ATOM 1443 C C . SER A 1 178 ? 16.724 -13.072 -32.793 1.00 78.19 178 SER A C 1
ATOM 1445 O O . SER A 1 178 ? 17.275 -12.992 -33.895 1.00 78.19 178 SER A O 1
ATOM 1447 N N . GLN A 1 179 ? 15.406 -13.263 -32.668 1.00 84.25 179 GLN A N 1
ATOM 1448 C CA . GLN A 1 179 ? 14.498 -13.334 -33.817 1.00 84.25 179 GLN A CA 1
ATOM 1449 C C . GLN A 1 179 ? 14.459 -12.011 -34.584 1.00 84.25 179 GLN A C 1
ATOM 1451 O O . GLN A 1 179 ? 14.730 -12.010 -35.783 1.00 84.25 179 GLN A O 1
ATOM 1456 N N . LYS A 1 180 ? 14.239 -10.886 -33.894 1.00 81.62 180 LYS A N 1
ATOM 1457 C CA . LYS A 1 180 ? 14.233 -9.549 -34.513 1.00 81.62 180 LYS A CA 1
ATOM 1458 C C . LYS A 1 180 ? 15.559 -9.215 -35.196 1.00 81.62 180 LYS A C 1
ATOM 1460 O O . LYS A 1 180 ? 15.566 -8.653 -36.285 1.00 81.62 180 LYS A O 1
ATOM 1465 N N . PHE A 1 181 ? 16.687 -9.586 -34.589 1.00 77.44 181 PHE A N 1
ATOM 1466 C CA . PHE A 1 181 ? 18.005 -9.414 -35.200 1.00 77.44 181 PHE A CA 1
ATOM 1467 C C . PHE A 1 181 ? 18.164 -10.267 -36.465 1.00 77.44 181 PHE A C 1
ATOM 1469 O O . PHE A 1 181 ? 18.662 -9.783 -37.476 1.00 77.44 181 PHE A O 1
ATOM 1476 N N . SER A 1 182 ? 17.693 -11.515 -36.441 1.00 82.12 182 SER A N 1
ATOM 1477 C CA . SER A 1 182 ? 17.726 -12.402 -37.611 1.00 82.12 182 SER A CA 1
ATOM 1478 C C . SER A 1 182 ? 16.851 -11.880 -38.759 1.00 82.12 182 SER A C 1
ATOM 1480 O O . SER A 1 182 ? 17.242 -11.968 -39.921 1.00 82.12 182 SER A O 1
ATOM 1482 N N . GLU A 1 183 ? 15.679 -11.322 -38.447 1.00 88.00 183 GLU A N 1
ATOM 1483 C CA . GLU A 1 183 ? 14.789 -10.671 -39.418 1.00 88.00 183 GLU A CA 1
ATOM 1484 C C . GLU A 1 183 ? 15.415 -9.408 -40.013 1.00 88.00 183 GLU A C 1
ATOM 1486 O O . GLU A 1 183 ? 15.405 -9.243 -41.231 1.00 88.00 183 GLU A O 1
ATOM 1491 N N . LEU A 1 184 ? 16.025 -8.561 -39.175 1.00 81.12 184 LEU A N 1
ATOM 1492 C CA . LEU A 1 184 ? 16.766 -7.384 -39.626 1.00 81.12 184 LEU A CA 1
ATOM 1493 C C . LEU A 1 184 ? 17.885 -7.781 -40.596 1.00 81.12 184 LEU A C 1
ATOM 1495 O O . LEU A 1 184 ? 17.977 -7.210 -41.678 1.00 81.12 184 LEU A O 1
ATOM 1499 N N . MET A 1 185 ? 18.691 -8.788 -40.248 1.00 85.38 185 MET A N 1
ATOM 1500 C CA . MET A 1 185 ? 19.776 -9.268 -41.109 1.00 85.38 185 MET A CA 1
ATOM 1501 C C . MET A 1 185 ? 19.261 -9.796 -42.454 1.00 85.38 185 MET A C 1
ATOM 1503 O O . MET A 1 185 ? 19.853 -9.489 -43.478 1.00 85.38 185 MET A O 1
ATOM 1507 N N . ARG A 1 186 ? 18.127 -10.510 -42.476 1.00 81.19 186 ARG A N 1
ATOM 1508 C CA . ARG A 1 186 ? 17.489 -10.978 -43.722 1.00 81.19 186 ARG A CA 1
ATOM 1509 C C . ARG A 1 186 ? 16.904 -9.858 -44.581 1.00 81.19 186 ARG A C 1
ATOM 1511 O O . ARG A 1 186 ? 16.747 -10.053 -45.774 1.00 81.19 186 ARG A O 1
ATOM 1518 N N . SER A 1 187 ? 16.522 -8.732 -43.980 1.00 78.38 187 SER A N 1
ATOM 1519 C CA . SER A 1 187 ? 15.987 -7.571 -44.709 1.00 78.38 187 SER A CA 1
ATOM 1520 C C . SER A 1 187 ? 17.066 -6.692 -45.355 1.00 78.38 187 SER A C 1
ATOM 1522 O O . SER A 1 187 ? 16.735 -5.773 -46.101 1.00 78.38 187 SER A O 1
ATOM 1524 N N . LEU A 1 188 ? 18.336 -6.941 -45.019 1.00 73.62 188 LEU A N 1
ATOM 1525 C CA . LEU A 1 188 ? 19.505 -6.231 -45.541 1.00 73.62 188 LEU A CA 1
ATOM 1526 C C . LEU A 1 188 ? 20.167 -6.959 -46.729 1.00 73.62 188 LEU A C 1
ATOM 1528 O O . LEU A 1 188 ? 21.057 -6.373 -47.346 1.00 73.62 188 LEU A O 1
ATOM 1532 N N . ASP A 1 189 ? 19.728 -8.187 -47.030 1.00 52.62 189 ASP A N 1
ATOM 1533 C CA . ASP A 1 189 ? 20.073 -8.982 -48.222 1.00 52.62 189 ASP A CA 1
ATOM 1534 C C . ASP A 1 189 ? 19.038 -8.769 -49.345 1.00 52.62 189 ASP A C 1
ATOM 1536 O O . ASP A 1 189 ? 19.447 -8.735 -50.530 1.00 52.62 189 ASP A O 1
#